Protein AF-A0A495V0F2-F1 (afdb_monomer)

Structure (mmCIF, N/CA/C/O backbone):
data_AF-A0A495V0F2-F1
#
_entry.id   AF-A0A495V0F2-F1
#
loop_
_atom_site.group_PDB
_atom_site.id
_atom_site.type_symbol
_atom_site.label_atom_id
_atom_site.label_alt_id
_atom_site.label_comp_id
_atom_site.label_asym_id
_atom_site.label_entity_id
_atom_site.label_seq_id
_atom_site.pdbx_PDB_ins_code
_atom_site.Cartn_x
_atom_site.Cartn_y
_atom_site.Cartn_z
_atom_site.occupancy
_atom_site.B_iso_or_equiv
_atom_site.auth_seq_id
_atom_site.auth_comp_id
_atom_site.auth_asym_id
_atom_site.auth_atom_id
_atom_site.pdbx_PDB_model_num
ATOM 1 N N . MET A 1 1 ? -0.572 -3.042 7.208 1.00 77.75 1 MET A N 1
ATOM 2 C CA . MET A 1 1 ? -0.393 -2.558 8.599 1.00 77.75 1 MET A CA 1
AT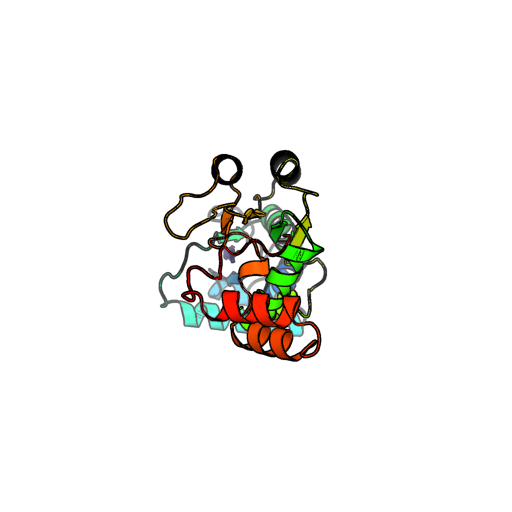OM 3 C C . MET A 1 1 ? -1.248 -3.436 9.491 1.00 77.75 1 MET A C 1
ATOM 5 O O . MET A 1 1 ? -2.196 -4.011 8.969 1.00 77.75 1 MET A O 1
ATOM 9 N N . ARG A 1 2 ? -0.916 -3.579 10.775 1.00 84.69 2 ARG A N 1
ATOM 10 C CA . ARG A 1 2 ? -1.730 -4.354 11.717 1.00 84.69 2 ARG A CA 1
ATOM 11 C C . ARG A 1 2 ? -2.353 -3.428 12.751 1.00 84.69 2 ARG A C 1
ATOM 13 O O . ARG A 1 2 ? -1.641 -2.597 13.302 1.00 84.69 2 ARG A O 1
ATOM 20 N N . PHE A 1 3 ? -3.641 -3.579 13.017 1.00 86.38 3 PHE A N 1
ATOM 21 C CA . PHE A 1 3 ? -4.338 -2.902 14.106 1.00 86.38 3 PHE A CA 1
ATOM 22 C C . PHE A 1 3 ? -4.593 -3.918 15.211 1.00 86.38 3 PHE A C 1
ATOM 24 O O . PHE A 1 3 ? -5.238 -4.934 14.969 1.00 86.38 3 PHE A O 1
ATOM 31 N N . ALA A 1 4 ? -4.046 -3.677 16.393 1.00 87.50 4 ALA A N 1
ATOM 32 C CA . ALA A 1 4 ? -4.267 -4.523 17.552 1.00 87.50 4 ALA A CA 1
ATOM 33 C C . ALA A 1 4 ? -5.292 -3.835 18.457 1.00 87.50 4 ALA A C 1
ATOM 35 O O . ALA A 1 4 ? -5.089 -2.704 18.893 1.00 87.50 4 ALA A O 1
ATOM 36 N N . ILE A 1 5 ? -6.434 -4.490 18.639 1.00 85.12 5 ILE A N 1
ATOM 37 C CA . ILE A 1 5 ? -7.511 -4.036 19.510 1.00 85.12 5 ILE A CA 1
ATOM 38 C C . ILE A 1 5 ? -7.313 -4.761 20.838 1.00 85.12 5 ILE A C 1
ATOM 40 O O . ILE A 1 5 ? -7.368 -5.994 20.893 1.00 85.12 5 ILE A O 1
ATOM 44 N N . GLU A 1 6 ? -7.035 -3.991 21.882 1.00 84.50 6 GLU A N 1
ATOM 45 C CA . GLU A 1 6 ? -6.666 -4.499 23.204 1.00 84.50 6 GLU A CA 1
ATOM 46 C C . GLU A 1 6 ? -7.248 -3.621 24.312 1.00 84.50 6 GLU A C 1
ATOM 48 O O . GLU A 1 6 ? -7.687 -2.485 24.085 1.00 84.50 6 GLU A O 1
ATOM 53 N N . ARG A 1 7 ? -7.275 -4.167 25.525 1.00 81.62 7 ARG A N 1
ATOM 54 C CA . ARG A 1 7 ? -7.758 -3.457 26.698 1.00 81.62 7 ARG A CA 1
ATOM 55 C C . ARG A 1 7 ? -6.748 -2.356 27.032 1.00 81.62 7 ARG A C 1
ATOM 57 O O . ARG A 1 7 ? -5.546 -2.619 27.036 1.00 81.62 7 ARG A O 1
ATOM 64 N N . PRO A 1 8 ? -7.198 -1.139 27.369 1.00 75.12 8 PRO A N 1
ATOM 65 C CA . PRO A 1 8 ? -6.283 -0.124 27.857 1.00 75.12 8 PRO A CA 1
ATOM 66 C C . PRO A 1 8 ? -5.591 -0.595 29.146 1.00 75.12 8 PRO A C 1
ATOM 68 O O . PRO A 1 8 ? -6.196 -1.237 30.007 1.00 75.12 8 PRO A O 1
ATOM 71 N N . LEU A 1 9 ? -4.301 -0.274 29.265 1.00 66.69 9 LEU A N 1
ATOM 72 C CA . LEU A 1 9 ? -3.454 -0.683 30.393 1.00 66.69 9 LEU A CA 1
ATOM 73 C C . LEU A 1 9 ? -3.811 0.033 31.708 1.00 66.69 9 LEU A C 1
ATOM 75 O O . LEU A 1 9 ? -3.386 -0.400 32.777 1.00 66.69 9 LEU A O 1
ATOM 79 N N . GLU A 1 10 ? -4.573 1.126 31.642 1.00 72.44 10 GLU A N 1
ATOM 80 C CA . GLU A 1 10 ? -4.993 1.907 32.806 1.00 72.44 10 GLU A CA 1
ATOM 81 C C . GLU A 1 10 ? -6.322 1.375 33.368 1.00 72.44 10 GLU A C 1
ATOM 83 O O . GLU A 1 10 ? -7.335 1.335 32.668 1.00 72.44 10 GLU A O 1
ATOM 88 N N . GLU A 1 11 ? -6.335 0.984 34.648 1.00 58.44 11 GLU A N 1
ATOM 89 C CA . GLU A 1 11 ? -7.471 0.295 35.291 1.00 58.44 11 GLU A CA 1
ATOM 90 C C . GLU A 1 11 ? -8.792 1.092 35.282 1.00 58.44 11 GLU A C 1
ATOM 92 O O . GLU A 1 11 ? -9.859 0.478 35.289 1.00 58.44 11 GLU A O 1
ATOM 97 N N . ASP A 1 12 ? -8.731 2.424 35.190 1.00 62.38 12 ASP A N 1
ATOM 98 C CA . ASP A 1 12 ? -9.894 3.327 35.242 1.00 62.38 12 ASP A CA 1
ATOM 99 C C . ASP A 1 12 ? -10.463 3.709 33.861 1.00 62.38 12 ASP A C 1
ATOM 101 O O . ASP A 1 12 ? -11.348 4.565 33.757 1.00 62.38 12 ASP A O 1
ATOM 105 N N . THR A 1 13 ? -9.979 3.095 32.780 1.00 71.94 13 THR A N 1
ATOM 106 C CA . THR A 1 13 ? -10.446 3.398 31.420 1.00 71.94 13 THR A CA 1
ATOM 107 C C . THR A 1 13 ? -11.412 2.340 30.897 1.00 71.94 13 THR A C 1
ATOM 109 O O . THR A 1 13 ? -11.183 1.134 30.999 1.00 71.94 13 THR A O 1
ATOM 112 N N . VAL A 1 14 ? -12.532 2.803 30.329 1.00 78.50 14 VAL A N 1
ATOM 113 C CA . VAL A 1 14 ? -13.502 1.926 29.664 1.00 78.50 14 VAL A CA 1
ATOM 114 C C . VAL A 1 14 ? -12.811 1.292 28.452 1.00 78.50 14 VAL A C 1
ATOM 116 O O . VAL A 1 14 ? -12.269 2.030 27.627 1.00 78.50 14 VAL A O 1
ATOM 119 N N . PRO A 1 15 ? -12.817 -0.047 28.316 1.00 83.12 15 PRO A N 1
ATOM 120 C CA . PRO A 1 15 ? -12.256 -0.699 27.140 1.00 83.12 15 PRO A CA 1
ATOM 121 C C . PRO A 1 15 ? -12.909 -0.193 25.853 1.00 83.12 15 PRO A C 1
ATOM 123 O O . PRO A 1 15 ? -14.117 0.029 25.828 1.00 83.12 15 PRO A O 1
ATOM 126 N N . VAL A 1 16 ? -12.147 -0.069 24.763 1.00 85.12 16 VAL A N 1
ATOM 127 C CA . VAL A 1 16 ? -12.663 0.468 23.488 1.00 85.12 16 VAL A CA 1
ATOM 128 C C . VAL A 1 16 ? -13.872 -0.303 22.938 1.00 85.12 16 VAL A C 1
ATOM 130 O O . VAL A 1 16 ? -14.746 0.285 22.312 1.00 85.12 16 VAL A O 1
ATOM 133 N N . TRP A 1 17 ? -13.971 -1.604 23.219 1.00 84.12 17 TRP A N 1
ATOM 134 C CA . TRP A 1 17 ? -15.111 -2.459 22.855 1.00 84.12 17 TRP A CA 1
ATOM 135 C C . TRP A 1 17 ? -16.327 -2.338 23.790 1.00 84.12 17 TRP A C 1
ATOM 137 O O . TRP A 1 17 ? -17.344 -2.984 23.561 1.00 84.12 17 TRP A O 1
ATOM 147 N N . ASN A 1 18 ? -16.239 -1.512 24.831 1.00 86.00 18 ASN A N 1
ATOM 148 C CA . ASN A 1 18 ? -17.357 -1.089 25.680 1.00 86.00 18 ASN A CA 1
ATOM 149 C C . ASN A 1 18 ? -17.622 0.424 25.553 1.00 86.00 18 ASN A C 1
ATOM 151 O O . ASN A 1 18 ? -18.439 0.983 26.279 1.00 86.00 18 ASN A O 1
ATOM 155 N N . ASP A 1 19 ? -16.922 1.114 24.649 1.00 86.69 19 ASP A N 1
ATOM 156 C CA . ASP A 1 19 ? -17.182 2.515 24.341 1.00 86.69 19 ASP A CA 1
ATOM 157 C C . ASP A 1 19 ? -18.157 2.603 23.164 1.00 86.69 19 ASP A C 1
ATOM 159 O O . ASP A 1 19 ? -17.778 2.446 22.000 1.00 86.69 19 ASP A O 1
ATOM 163 N N . THR A 1 20 ? -19.420 2.910 23.466 1.00 84.75 20 THR A N 1
ATOM 164 C CA . THR A 1 20 ? -20.495 3.082 22.470 1.00 84.75 20 THR A CA 1
ATOM 165 C C . THR A 1 20 ? -20.142 4.031 21.316 1.00 84.75 20 THR A C 1
ATOM 167 O O . THR A 1 20 ? -20.642 3.849 20.202 1.00 84.75 20 THR A O 1
ATOM 170 N N . THR A 1 21 ? -19.266 5.019 21.533 1.00 86.19 21 THR A N 1
ATOM 171 C CA . THR A 1 21 ? -18.813 5.945 20.482 1.00 86.19 21 THR A CA 1
ATOM 172 C C . THR A 1 21 ? -17.797 5.306 19.534 1.00 86.19 21 THR A C 1
ATOM 174 O O . THR A 1 21 ? -17.736 5.663 18.354 1.00 86.19 21 THR A O 1
ATOM 177 N N . ALA A 1 22 ? -17.024 4.335 20.024 1.00 88.06 22 ALA A N 1
ATOM 178 C CA . ALA A 1 22 ? -15.995 3.638 19.267 1.00 88.06 22 ALA A CA 1
ATOM 179 C C . ALA A 1 22 ? -16.558 2.478 18.434 1.00 88.06 22 ALA A C 1
ATOM 181 O O . ALA A 1 22 ? -16.026 2.213 17.357 1.00 88.06 22 ALA A O 1
ATOM 182 N N . LEU A 1 23 ? -17.644 1.827 18.871 1.00 88.81 23 LEU A N 1
ATOM 183 C CA . LEU A 1 23 ? -18.156 0.584 18.262 1.00 88.81 23 LEU A CA 1
ATOM 184 C C . LEU A 1 23 ? -18.367 0.686 16.744 1.00 88.81 23 LEU A C 1
ATOM 186 O O . LEU A 1 23 ? -17.874 -0.140 15.981 1.00 88.81 23 LEU A O 1
ATOM 190 N N . GLN A 1 24 ? -19.020 1.758 16.281 1.00 88.19 24 GLN A N 1
ATOM 191 C CA . GLN A 1 24 ? -19.244 1.977 14.845 1.00 88.19 24 GLN A CA 1
ATOM 192 C C . GLN A 1 24 ? -17.934 2.159 14.066 1.00 88.19 24 GLN A C 1
ATOM 194 O O . GLN A 1 24 ? -17.846 1.829 12.883 1.00 88.19 24 GLN A O 1
ATOM 199 N N . THR A 1 25 ? -16.915 2.722 14.711 1.00 91.00 25 THR A N 1
ATOM 200 C CA . THR A 1 25 ? -15.591 2.921 14.119 1.00 91.00 25 THR A CA 1
ATOM 201 C C . THR A 1 25 ? -14.827 1.603 14.048 1.00 91.00 25 THR A C 1
ATOM 203 O O . THR A 1 25 ? -14.193 1.337 13.027 1.00 91.00 25 THR A O 1
ATOM 206 N N . LEU A 1 26 ? -14.933 0.762 15.080 1.00 89.62 26 LEU A N 1
ATOM 207 C CA . LEU A 1 26 ? -14.330 -0.569 15.114 1.00 89.62 26 LEU A CA 1
ATOM 208 C C . LEU A 1 26 ? -14.934 -1.496 14.048 1.00 89.62 26 LEU A C 1
ATOM 210 O O . LEU A 1 26 ? -14.183 -2.124 13.305 1.00 89.62 26 LEU A O 1
ATOM 214 N N . ASP A 1 27 ? -16.261 -1.499 13.879 1.00 88.81 27 ASP A N 1
ATOM 215 C CA . ASP A 1 27 ? -16.929 -2.252 12.804 1.00 88.81 27 ASP A CA 1
ATOM 216 C C . ASP A 1 27 ? -16.392 -1.854 11.423 1.00 88.81 27 ASP A C 1
ATOM 218 O O . ASP A 1 27 ? -16.044 -2.696 10.594 1.00 88.81 27 ASP A O 1
ATOM 222 N N . ARG A 1 28 ? -16.272 -0.544 11.174 1.00 89.00 28 ARG A N 1
ATOM 223 C CA . ARG A 1 28 ? -15.730 -0.024 9.910 1.00 89.00 28 ARG A CA 1
ATOM 224 C C . ARG A 1 28 ? -14.258 -0.380 9.722 1.00 89.00 28 ARG A C 1
ATOM 226 O O . ARG A 1 28 ? -13.834 -0.572 8.584 1.00 89.00 28 ARG A O 1
ATOM 233 N N . LEU A 1 29 ? -13.487 -0.451 10.805 1.00 88.81 29 LEU A N 1
ATOM 234 C CA . LEU A 1 29 ? -12.085 -0.854 10.770 1.00 88.81 29 LEU A CA 1
ATOM 235 C C . LEU A 1 29 ? -11.939 -2.337 10.401 1.00 88.81 29 LEU A C 1
ATOM 237 O O . LEU A 1 29 ? -11.111 -2.644 9.546 1.00 88.81 29 LEU A O 1
ATOM 241 N N . ILE A 1 30 ? -12.764 -3.227 10.969 1.00 86.69 30 ILE A N 1
ATOM 242 C CA . ILE A 1 30 ? -12.793 -4.656 10.601 1.00 86.69 30 ILE A CA 1
ATOM 243 C C . ILE A 1 30 ? -13.157 -4.819 9.129 1.00 86.69 30 ILE A C 1
ATOM 245 O O . ILE A 1 30 ? -12.412 -5.453 8.387 1.00 86.69 30 ILE A O 1
ATOM 249 N N . VAL A 1 31 ? -14.249 -4.192 8.681 1.00 85.62 31 VAL A N 1
ATOM 250 C CA . VAL A 1 31 ? -14.670 -4.259 7.270 1.00 85.62 31 VAL A CA 1
ATOM 251 C C . VAL A 1 31 ? -13.537 -3.804 6.351 1.00 85.62 31 VAL A C 1
ATOM 253 O O . VAL A 1 31 ? -13.258 -4.432 5.333 1.00 85.62 31 VAL A O 1
ATOM 256 N N . ARG A 1 32 ? -12.832 -2.734 6.731 1.00 85.00 32 ARG A N 1
ATOM 257 C CA . ARG A 1 32 ? -11.705 -2.225 5.952 1.00 85.00 32 ARG A CA 1
ATOM 258 C C . ARG A 1 32 ? -10.494 -3.165 5.949 1.00 85.00 32 ARG A C 1
ATOM 260 O O . ARG A 1 32 ? -9.755 -3.200 4.965 1.00 85.00 32 ARG A O 1
ATOM 267 N N . ALA A 1 33 ? -10.257 -3.897 7.032 1.00 78.00 33 ALA A N 1
ATOM 268 C CA . ALA A 1 33 ? -9.218 -4.921 7.089 1.00 78.00 33 ALA A CA 1
ATOM 269 C C . ALA A 1 33 ? -9.569 -6.131 6.206 1.00 78.00 33 ALA A C 1
ATOM 271 O O . ALA A 1 33 ? -8.705 -6.627 5.485 1.00 78.00 33 ALA A O 1
ATOM 272 N N . ASP A 1 34 ? -10.844 -6.525 6.164 1.00 72.44 34 ASP A N 1
ATOM 273 C CA . ASP A 1 34 ? -11.344 -7.638 5.341 1.00 72.44 34 ASP A CA 1
ATOM 274 C C . ASP A 1 34 ? -11.223 -7.384 3.835 1.00 72.44 34 ASP A C 1
ATOM 276 O O . ASP A 1 34 ? -11.010 -8.313 3.054 1.00 72.44 34 ASP A O 1
ATOM 280 N N . GLU A 1 35 ? -11.244 -6.117 3.417 1.00 73.44 35 GLU A N 1
ATOM 281 C CA . GLU A 1 35 ? -10.883 -5.710 2.053 1.00 73.44 35 GLU A CA 1
ATOM 282 C C . GLU A 1 35 ? -9.390 -5.944 1.721 1.00 73.44 35 GLU A C 1
ATOM 284 O O . GLU A 1 35 ? -8.945 -5.610 0.626 1.00 73.44 35 GLU A O 1
ATOM 289 N N . ALA A 1 3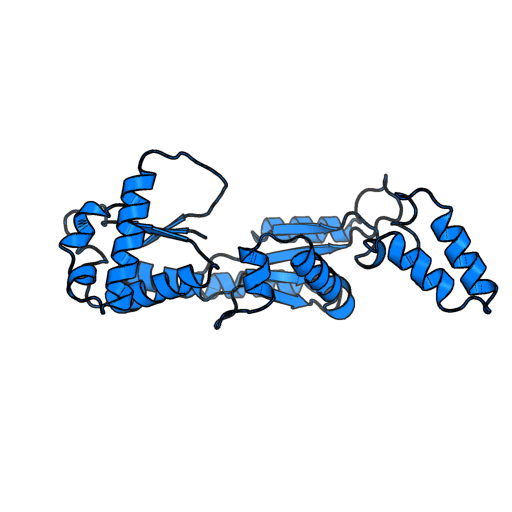6 ? -8.630 -6.571 2.630 1.00 60.72 36 ALA A N 1
ATOM 290 C CA . ALA A 1 36 ? -7.274 -7.108 2.495 1.00 60.72 36 ALA A CA 1
ATOM 291 C C . ALA A 1 36 ? -6.126 -6.085 2.492 1.00 60.72 36 ALA A C 1
ATOM 293 O O . ALA A 1 36 ? -4.982 -6.434 2.192 1.00 60.72 36 ALA A O 1
ATOM 294 N N . ALA A 1 37 ? -6.390 -4.828 2.855 1.00 65.31 37 ALA A N 1
ATOM 295 C CA . ALA A 1 37 ? -5.351 -3.800 2.961 1.00 65.31 37 ALA A CA 1
ATOM 296 C C . ALA A 1 37 ? -4.574 -3.850 4.294 1.00 65.31 37 ALA A C 1
ATOM 298 O O . ALA A 1 37 ? -3.450 -3.337 4.376 1.00 65.31 37 ALA A O 1
ATOM 299 N N . HIS A 1 38 ? -5.164 -4.448 5.336 1.00 78.44 38 HIS A N 1
ATOM 300 C CA . HIS A 1 38 ? -4.663 -4.422 6.712 1.00 78.44 38 HIS A CA 1
ATOM 301 C C . HIS A 1 38 ? -5.054 -5.684 7.474 1.00 78.44 38 HIS A C 1
ATOM 303 O O . HIS A 1 38 ? -6.017 -6.346 7.111 1.00 78.44 38 HIS A O 1
ATOM 309 N N . ASP A 1 39 ? -4.341 -5.955 8.562 1.00 79.75 39 ASP A N 1
ATOM 310 C CA . ASP A 1 39 ? -4.689 -7.012 9.509 1.00 79.75 39 ASP A CA 1
ATOM 311 C C . ASP A 1 39 ? -5.337 -6.391 10.750 1.00 79.75 39 ASP A C 1
ATOM 313 O O . ASP A 1 39 ? -4.899 -5.331 11.209 1.00 79.75 39 ASP A O 1
ATOM 317 N N . VAL A 1 40 ? -6.317 -7.075 11.338 1.00 82.12 40 VAL A N 1
ATOM 318 C CA . VAL A 1 40 ? -6.840 -6.767 12.676 1.00 82.12 40 VAL A CA 1
ATOM 319 C C . VAL A 1 40 ? -6.551 -7.948 13.591 1.00 82.12 40 VAL A C 1
ATOM 321 O O . VAL A 1 40 ? -6.763 -9.097 13.213 1.00 82.12 40 VAL A O 1
ATOM 324 N N . LEU A 1 41 ? -6.042 -7.654 14.784 1.00 82.94 41 LEU A N 1
ATOM 325 C CA . LEU A 1 41 ? -5.764 -8.625 15.833 1.00 82.94 41 LEU A CA 1
ATOM 326 C C . LEU A 1 41 ? -6.563 -8.254 17.082 1.00 82.94 41 LEU A C 1
ATOM 328 O O . LEU A 1 41 ? -6.525 -7.103 17.510 1.00 82.94 41 LEU A O 1
ATOM 332 N N . LEU A 1 42 ? -7.258 -9.230 17.661 1.00 82.00 42 LEU A N 1
ATOM 333 C CA . LEU A 1 42 ? -7.974 -9.090 18.927 1.00 82.00 42 LEU A CA 1
ATOM 334 C C . LEU A 1 42 ? -7.117 -9.740 20.019 1.00 82.00 42 LEU A C 1
ATOM 336 O O . LEU A 1 42 ? -7.029 -10.965 20.071 1.00 82.00 42 LEU A O 1
ATOM 340 N N . LEU A 1 43 ? -6.419 -8.937 20.827 1.00 77.44 43 LEU A N 1
ATOM 341 C CA . LEU A 1 43 ? -5.445 -9.463 21.798 1.00 77.44 43 LEU A CA 1
ATOM 342 C C . LEU A 1 43 ? -6.108 -10.021 23.064 1.00 77.44 43 LEU A C 1
ATOM 344 O O . LEU A 1 43 ? -5.649 -11.032 23.585 1.00 77.44 43 LEU A O 1
ATOM 348 N N . ASP A 1 44 ? -7.229 -9.440 23.491 1.00 76.00 44 ASP A N 1
ATOM 349 C CA . ASP A 1 44 ? -8.024 -9.923 24.627 1.00 76.00 44 ASP A CA 1
ATOM 350 C C . ASP A 1 44 ? -9.331 -10.585 24.154 1.00 76.00 44 ASP A C 1
ATOM 352 O O . ASP A 1 44 ? -10.422 -10.276 24.636 1.00 76.00 44 ASP A O 1
ATOM 356 N N . ALA A 1 45 ? -9.228 -11.492 23.175 1.00 76.69 45 ALA A N 1
ATOM 357 C CA . ALA A 1 45 ? -10.369 -12.196 22.574 1.00 76.69 45 ALA A CA 1
ATOM 358 C C . ALA A 1 45 ? -11.284 -12.889 23.600 1.00 76.69 45 ALA A C 1
ATOM 360 O O . ALA A 1 45 ? -12.492 -12.964 23.403 1.00 76.69 45 ALA A O 1
ATOM 361 N N . ASP A 1 46 ? -10.736 -13.349 24.724 1.00 77.06 46 ASP A N 1
ATOM 362 C CA . ASP A 1 46 ? -11.513 -14.004 25.781 1.00 77.06 46 ASP A CA 1
ATOM 363 C C . ASP A 1 46 ? -12.398 -13.035 26.579 1.00 77.06 46 ASP A C 1
ATOM 365 O O . ASP A 1 46 ? -13.352 -13.464 27.219 1.00 77.06 46 ASP A O 1
ATOM 369 N N . LEU A 1 47 ? -12.110 -11.731 26.529 1.00 78.31 47 LEU A N 1
ATOM 370 C CA . LEU A 1 47 ? -12.916 -10.688 27.173 1.00 78.31 47 LEU A CA 1
ATOM 371 C C . LEU A 1 47 ? -13.967 -10.089 26.229 1.00 78.31 47 LEU A C 1
ATOM 373 O O . LEU A 1 47 ? -14.818 -9.315 26.668 1.00 78.31 47 LEU A O 1
ATOM 377 N N . LEU A 1 48 ? -13.897 -10.411 24.934 1.00 78.44 48 LEU A N 1
ATOM 378 C CA . LEU A 1 48 ? -14.783 -9.852 23.916 1.00 78.44 48 LEU A CA 1
ATOM 379 C C . LEU A 1 48 ? -16.180 -10.473 23.941 1.00 78.44 48 LEU A C 1
ATOM 381 O O . LEU A 1 48 ? -17.131 -9.753 23.650 1.00 78.44 48 LEU A O 1
ATOM 385 N N . ASP A 1 49 ? -16.327 -11.737 24.344 1.00 79.31 49 ASP A N 1
ATOM 386 C CA . ASP A 1 49 ? -17.628 -12.429 24.390 1.00 79.31 49 ASP A CA 1
ATOM 387 C C . ASP A 1 49 ? -18.641 -11.708 25.313 1.00 79.31 49 ASP A C 1
ATOM 389 O O . ASP A 1 49 ? -19.841 -11.668 25.031 1.00 79.31 49 ASP A O 1
ATOM 393 N N . ASP A 1 50 ? -18.145 -11.061 26.373 1.00 81.44 50 ASP A N 1
ATOM 394 C CA . ASP A 1 50 ? -18.936 -10.287 27.340 1.00 81.44 50 ASP A CA 1
ATOM 395 C C . ASP A 1 50 ? -18.986 -8.774 27.031 1.00 81.44 50 ASP A C 1
ATOM 397 O O . ASP A 1 50 ? -19.541 -7.996 27.811 1.00 81.44 50 ASP A O 1
ATOM 401 N N . SER A 1 51 ? -18.402 -8.327 25.914 1.00 83.69 51 SER A N 1
ATOM 402 C CA . SER A 1 51 ? -18.328 -6.903 25.556 1.00 83.69 51 SER A CA 1
ATOM 403 C C . SER A 1 51 ? -19.628 -6.349 24.964 1.00 83.69 51 SER A C 1
ATOM 405 O O . SER A 1 51 ? -20.390 -7.060 24.300 1.00 83.69 51 SER A O 1
ATOM 407 N N . GLU A 1 52 ? -19.850 -5.038 25.120 1.00 84.94 52 GLU A N 1
ATOM 408 C CA . GLU A 1 52 ? -20.966 -4.348 24.455 1.00 84.94 52 GLU A CA 1
ATOM 409 C C . GLU A 1 52 ? -20.858 -4.440 22.928 1.00 84.94 52 GLU A C 1
ATOM 411 O O . GLU A 1 52 ? -21.876 -4.544 22.240 1.00 84.94 52 GLU A O 1
ATOM 416 N N . TRP A 1 53 ? -19.632 -4.438 22.393 1.00 86.00 53 TRP A N 1
ATOM 417 C CA . TRP A 1 53 ? -19.383 -4.592 20.963 1.00 86.00 53 TRP A CA 1
ATOM 418 C C . TRP A 1 53 ? -19.931 -5.912 20.430 1.00 86.00 53 TRP A C 1
ATOM 420 O O . TRP A 1 53 ? -20.662 -5.917 19.441 1.00 86.00 53 TRP A O 1
ATOM 430 N N . PHE A 1 54 ? -19.615 -7.017 21.105 1.00 84.88 54 PHE A N 1
ATOM 431 C CA . PHE A 1 54 ? -20.017 -8.351 20.679 1.00 84.88 54 PHE A CA 1
ATOM 432 C C . PHE A 1 54 ? -21.523 -8.571 20.855 1.00 84.88 54 PHE A C 1
ATOM 434 O O . PHE A 1 54 ? -22.198 -8.996 19.918 1.00 84.88 54 PHE A O 1
ATOM 441 N N . GLN A 1 55 ? -22.085 -8.192 22.008 1.00 84.94 55 GLN A N 1
ATOM 442 C CA . GLN A 1 55 ? -23.521 -8.353 22.277 1.00 84.94 55 GLN A CA 1
ATOM 443 C C . GLN A 1 55 ? -24.406 -7.442 21.411 1.00 84.94 55 GLN A C 1
ATOM 445 O O . GLN A 1 55 ? -25.535 -7.806 21.076 1.00 84.94 55 GLN A O 1
ATOM 450 N N . GLY A 1 56 ? -23.909 -6.255 21.053 1.00 81.94 56 GLY A N 1
ATOM 451 C CA . GLY A 1 56 ? -24.612 -5.278 20.222 1.00 81.94 56 GLY A CA 1
ATOM 452 C C . GLY A 1 56 ? -24.399 -5.447 18.713 1.00 81.94 56 GLY A C 1
ATOM 453 O O . GLY A 1 56 ? -25.051 -4.747 17.929 1.00 81.94 56 GLY A O 1
ATOM 454 N N . ALA A 1 57 ? -23.503 -6.342 18.285 1.00 82.88 57 ALA A N 1
ATOM 455 C CA . ALA A 1 57 ? -23.160 -6.525 16.880 1.00 82.88 57 ALA A CA 1
ATOM 456 C C . ALA A 1 57 ? -24.332 -7.095 16.064 1.00 82.88 57 ALA A C 1
ATOM 458 O O . ALA A 1 57 ? -25.082 -7.974 16.487 1.00 82.88 57 ALA A O 1
ATOM 459 N N . ARG A 1 58 ? -24.468 -6.631 14.815 1.00 82.62 58 ARG A N 1
ATOM 460 C CA . ARG A 1 58 ? -25.355 -7.281 13.833 1.00 82.62 58 ARG A CA 1
ATOM 461 C C . ARG A 1 58 ? -24.799 -8.658 13.477 1.00 82.62 58 ARG A C 1
ATOM 463 O O . ARG A 1 58 ? -23.585 -8.817 13.449 1.00 82.62 58 ARG A O 1
ATOM 470 N N . GLN A 1 59 ? -25.663 -9.595 13.074 1.00 81.50 59 GLN A N 1
ATOM 471 C CA . GLN A 1 59 ? -25.278 -10.987 12.789 1.00 81.50 59 GLN A CA 1
ATOM 472 C C . GLN A 1 59 ? -24.005 -11.126 11.934 1.00 81.50 59 GLN A C 1
ATOM 474 O O . GLN A 1 59 ? -23.106 -11.866 12.296 1.00 81.50 59 GLN A O 1
ATOM 479 N N . THR A 1 60 ? -23.878 -10.361 10.845 1.00 78.00 60 THR A N 1
ATOM 480 C CA . THR A 1 60 ? -22.698 -10.427 9.965 1.00 78.00 60 THR A CA 1
ATOM 481 C C . THR A 1 60 ? -21.403 -9.962 10.635 1.00 78.00 60 THR A C 1
ATOM 483 O O . THR A 1 60 ? -20.344 -10.513 10.360 1.00 78.00 60 THR A O 1
ATOM 486 N N . ALA A 1 61 ? -21.472 -8.939 11.492 1.00 79.19 61 ALA A N 1
ATOM 487 C CA . ALA A 1 61 ? -20.322 -8.460 12.257 1.00 79.19 61 ALA A CA 1
ATOM 488 C C . ALA A 1 61 ? -20.004 -9.421 13.412 1.00 79.19 61 ALA A C 1
ATOM 490 O O . ALA A 1 61 ? -18.842 -9.715 13.660 1.00 79.19 61 ALA A O 1
ATOM 491 N N . HIS A 1 62 ? -21.035 -9.973 14.052 1.00 83.81 62 HIS A N 1
ATOM 492 C CA . HIS A 1 62 ? -20.913 -10.971 15.108 1.00 83.81 62 HIS A CA 1
ATOM 493 C C . HIS A 1 62 ? -20.219 -12.251 14.615 1.00 83.81 62 HIS A C 1
ATOM 495 O O . HIS A 1 62 ? -19.254 -12.702 15.226 1.00 83.81 62 HIS A O 1
ATOM 501 N N . ASP A 1 63 ? -20.650 -12.809 13.479 1.00 84.75 63 ASP A N 1
ATOM 502 C CA . ASP A 1 63 ? -20.019 -13.990 12.872 1.00 84.75 63 ASP A CA 1
ATOM 503 C C . ASP A 1 63 ? -18.534 -13.733 12.554 1.00 84.75 63 ASP A C 1
ATOM 505 O O . ASP A 1 63 ? -17.689 -14.612 12.732 1.00 84.75 63 ASP A O 1
ATOM 509 N N . ARG A 1 64 ? -18.199 -12.505 12.137 1.00 82.06 64 ARG A N 1
ATOM 510 C CA . ARG A 1 64 ? -16.816 -12.105 11.862 1.00 82.06 64 ARG A CA 1
ATOM 511 C C . ARG A 1 64 ? -15.988 -11.942 13.134 1.00 82.06 64 ARG A C 1
ATOM 513 O O . ARG A 1 64 ? -14.841 -12.380 13.164 1.00 82.06 64 ARG A O 1
ATOM 520 N N . LEU A 1 65 ? -16.552 -11.337 14.177 1.00 84.19 65 LEU A N 1
ATOM 521 C CA . LEU A 1 65 ? -15.908 -11.234 15.486 1.00 84.19 65 LEU A CA 1
ATOM 522 C C . LEU A 1 65 ? -15.612 -12.623 16.055 1.00 84.19 65 LEU A C 1
ATOM 524 O O . LEU A 1 65 ? -14.501 -12.848 16.519 1.00 84.19 65 LEU A O 1
ATOM 528 N N . LEU A 1 66 ? -16.548 -13.570 15.928 1.00 85.94 66 LEU A N 1
ATOM 529 C CA . LEU A 1 66 ? -16.326 -14.970 16.295 1.00 85.94 66 LEU A CA 1
ATOM 530 C C . LEU A 1 66 ? -15.138 -15.577 15.544 1.00 85.94 66 LEU A C 1
ATOM 532 O O . LEU A 1 66 ? -14.262 -16.165 16.169 1.00 85.94 66 LEU A O 1
ATOM 536 N N . GLU A 1 67 ? -15.070 -15.412 14.222 1.00 83.62 67 GLU A N 1
ATOM 537 C CA . GLU A 1 67 ? -13.941 -15.915 13.431 1.00 83.62 67 GLU A CA 1
ATOM 538 C C . GLU A 1 67 ? -12.606 -15.306 13.888 1.00 83.62 67 GLU A C 1
ATOM 540 O O . GLU A 1 67 ? -11.620 -16.026 14.044 1.00 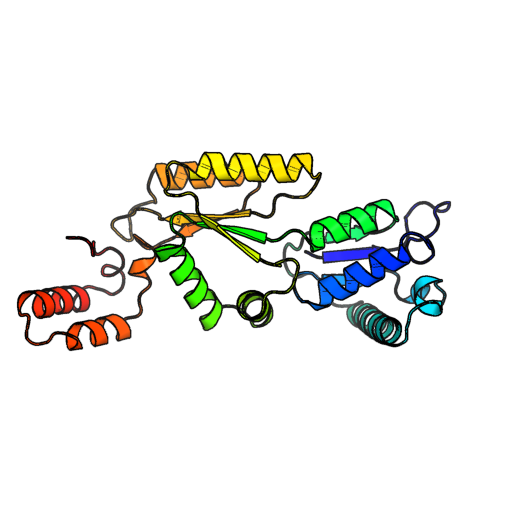83.62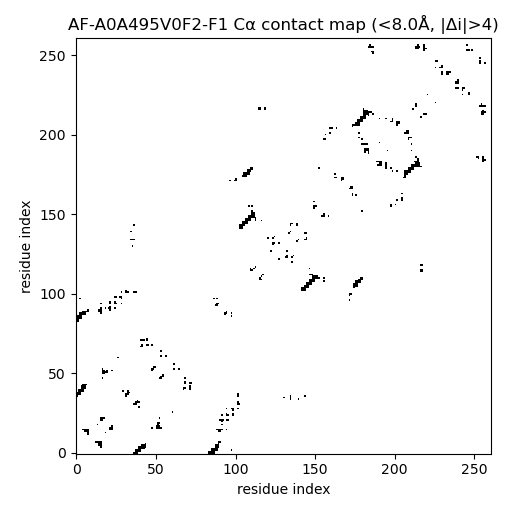 67 GLU A O 1
ATOM 545 N N . LEU A 1 68 ? -12.569 -13.995 14.144 1.00 80.88 68 LEU A N 1
ATOM 546 C CA . LEU A 1 68 ? -11.376 -13.307 14.640 1.00 80.88 68 LEU A CA 1
ATOM 547 C C . LEU A 1 68 ? -10.981 -13.771 16.048 1.00 80.88 68 LEU A C 1
ATOM 549 O O . LEU A 1 68 ? -9.790 -13.947 16.301 1.00 80.88 68 LEU A O 1
ATOM 553 N N . CYS A 1 69 ? -11.945 -14.005 16.943 1.00 81.25 69 CYS A N 1
ATOM 554 C CA . CYS A 1 69 ? -11.695 -14.561 18.273 1.00 81.25 69 CYS A CA 1
ATOM 555 C C . CYS A 1 69 ? -11.129 -15.983 18.185 1.00 81.25 69 CYS A C 1
ATOM 557 O O . CYS A 1 69 ? -10.134 -16.286 18.841 1.00 81.25 69 CYS A O 1
ATOM 559 N N . GLU A 1 70 ? -11.697 -16.843 17.339 1.00 81.56 70 GLU A N 1
ATOM 560 C CA . GLU A 1 70 ? -11.191 -18.203 17.127 1.00 81.56 70 GLU A CA 1
ATOM 561 C C . GLU A 1 70 ? -9.786 -18.199 16.514 1.00 81.56 70 GLU A C 1
ATOM 563 O O . GLU A 1 70 ? -8.914 -18.947 16.957 1.00 81.56 70 GLU A O 1
ATOM 568 N N . LEU A 1 71 ? -9.521 -17.311 15.549 1.00 75.62 71 LEU A N 1
ATOM 569 C CA . LEU A 1 71 ? -8.179 -17.109 15.002 1.00 75.62 71 LEU A CA 1
ATOM 570 C C . LEU A 1 71 ? -7.204 -16.623 16.076 1.00 75.62 71 LEU A C 1
ATOM 572 O O . LEU A 1 71 ? -6.102 -17.159 16.163 1.00 75.62 71 LEU A O 1
ATOM 576 N N . ALA A 1 72 ? -7.597 -15.659 16.911 1.00 73.19 72 ALA A N 1
ATOM 577 C CA . ALA A 1 72 ? -6.771 -15.155 18.004 1.00 73.19 72 ALA A CA 1
ATOM 578 C C . ALA A 1 72 ? -6.422 -16.275 18.998 1.00 73.19 72 ALA A C 1
ATOM 580 O O . ALA A 1 72 ? -5.240 -16.514 19.257 1.00 73.19 72 ALA A O 1
ATOM 581 N N . ARG A 1 73 ? -7.425 -17.038 19.452 1.00 73.50 73 ARG A N 1
ATOM 582 C CA . ARG A 1 73 ? -7.270 -18.192 20.356 1.00 73.50 73 ARG A CA 1
ATOM 583 C C . ARG A 1 73 ? -6.392 -19.290 19.753 1.00 73.50 73 ARG A C 1
ATOM 585 O O . ARG A 1 73 ? -5.511 -19.816 20.431 1.00 73.50 73 ARG A O 1
ATOM 592 N N . ALA A 1 74 ? -6.577 -19.609 18.471 1.00 67.12 74 ALA A N 1
ATOM 593 C CA . ALA A 1 74 ? -5.765 -20.598 17.760 1.00 67.12 74 ALA A CA 1
ATOM 594 C C . ALA A 1 74 ? -4.324 -20.115 17.509 1.00 67.12 74 ALA A C 1
ATOM 596 O O . ALA A 1 74 ? -3.391 -20.919 17.491 1.00 67.12 74 ALA A O 1
ATOM 597 N N . SER A 1 75 ? -4.132 -18.805 17.331 1.00 59.78 75 SER A N 1
ATOM 598 C CA . SER A 1 75 ? -2.837 -18.173 17.049 1.00 59.78 75 SER A CA 1
ATOM 599 C C . SER A 1 75 ? -1.969 -17.920 18.282 1.00 59.78 75 SER A C 1
ATOM 601 O O . SER A 1 75 ? -0.828 -17.488 18.123 1.00 59.78 75 SER A O 1
ATOM 603 N N . ALA A 1 76 ? -2.454 -18.244 19.489 1.00 49.09 76 ALA A N 1
ATOM 604 C CA . ALA A 1 76 ? -1.758 -18.032 20.762 1.00 49.09 76 ALA A CA 1
ATOM 605 C C . ALA A 1 76 ? -0.330 -18.622 20.818 1.00 49.09 76 ALA A C 1
ATOM 607 O O . ALA A 1 76 ? 0.432 -18.296 21.727 1.00 49.09 76 ALA A O 1
ATOM 608 N N . TRP A 1 77 ? 0.047 -19.476 19.857 1.00 37.66 77 TRP A N 1
ATOM 609 C CA . TRP A 1 77 ? 1.329 -20.176 19.794 1.00 37.66 77 TRP A CA 1
ATOM 610 C C . TRP A 1 77 ? 2.127 -20.018 18.493 1.00 37.66 77 TRP A C 1
ATOM 612 O O . TRP A 1 77 ? 3.097 -20.761 18.332 1.00 37.66 77 TRP A O 1
ATOM 622 N N . ASP A 1 78 ? 1.810 -19.071 17.596 1.00 39.41 78 ASP A N 1
ATOM 623 C CA . ASP A 1 78 ? 2.700 -18.821 16.451 1.00 39.41 78 ASP A CA 1
ATOM 624 C C . ASP A 1 78 ? 3.369 -17.449 16.448 1.00 39.41 78 ASP A C 1
ATOM 626 O O . ASP A 1 78 ? 2.796 -16.375 16.620 1.00 39.41 78 ASP A O 1
ATOM 630 N N . SER A 1 79 ? 4.672 -17.567 16.290 1.00 38.56 79 SER A N 1
ATOM 631 C CA . SER A 1 79 ? 5.703 -16.610 16.596 1.00 38.56 79 SER A CA 1
ATOM 632 C C . SER A 1 79 ? 6.061 -15.811 15.353 1.00 38.56 79 SER A C 1
ATOM 634 O O . SER A 1 79 ? 6.075 -16.322 14.237 1.00 38.56 79 SER A O 1
ATOM 636 N N . GLY A 1 80 ? 6.355 -14.533 15.594 1.00 46.81 80 GLY A N 1
ATOM 637 C CA . GLY A 1 80 ? 7.025 -13.576 14.720 1.00 46.81 80 GLY A CA 1
ATOM 638 C C . GLY A 1 80 ? 7.258 -13.973 13.265 1.00 46.81 80 GLY A C 1
ATOM 639 O O . GLY A 1 80 ? 8.150 -14.760 12.961 1.00 46.81 80 GLY A O 1
ATOM 640 N N . ARG A 1 81 ? 6.606 -13.254 12.347 1.00 35.56 81 ARG A N 1
ATOM 641 C CA . ARG A 1 81 ? 7.184 -13.010 11.023 1.00 35.56 81 ARG A CA 1
ATOM 642 C C . ARG A 1 81 ? 6.820 -11.633 10.466 1.00 35.56 81 ARG A C 1
ATOM 644 O O . ARG A 1 81 ? 5.652 -11.302 10.307 1.00 35.56 81 ARG A O 1
ATOM 651 N N . ALA A 1 82 ? 7.899 -10.935 10.104 1.00 34.19 82 ALA A N 1
ATOM 652 C CA . ALA A 1 82 ? 8.037 -9.704 9.329 1.00 34.19 82 ALA A CA 1
ATOM 653 C C . ALA A 1 82 ? 7.609 -8.394 10.010 1.00 34.19 82 ALA A C 1
ATOM 655 O O . ALA A 1 82 ? 6.568 -8.324 10.654 1.00 34.19 82 ALA A O 1
ATOM 656 N N . GLU A 1 83 ? 8.453 -7.374 9.818 1.00 50.09 83 GLU A N 1
ATOM 657 C CA . GLU A 1 83 ? 8.410 -5.964 10.246 1.00 50.09 83 GLU A CA 1
ATOM 658 C C . GLU A 1 83 ? 7.072 -5.260 9.944 1.00 50.09 83 GLU A C 1
ATOM 660 O O . GLU A 1 83 ? 6.983 -4.313 9.163 1.00 50.09 83 GLU A O 1
ATOM 665 N N . THR A 1 84 ? 5.990 -5.744 10.538 1.00 60.09 84 THR A N 1
ATOM 666 C CA . THR A 1 84 ? 4.659 -5.184 10.369 1.00 60.09 84 THR A CA 1
ATOM 667 C C . THR A 1 84 ? 4.475 -4.162 11.471 1.00 60.09 84 THR A C 1
ATOM 669 O O . THR A 1 84 ? 4.478 -4.509 12.648 1.00 60.09 84 THR A O 1
ATOM 672 N N . THR A 1 85 ? 4.345 -2.889 11.103 1.00 73.00 85 THR A N 1
ATOM 673 C CA . THR A 1 85 ? 3.975 -1.850 12.065 1.00 73.00 85 THR A CA 1
ATOM 674 C C . THR A 1 85 ? 2.608 -2.197 12.653 1.00 73.00 85 THR A C 1
ATOM 676 O O . THR A 1 85 ? 1.618 -2.259 11.913 1.00 73.00 85 THR A O 1
ATOM 679 N N . THR A 1 86 ? 2.578 -2.449 13.962 1.00 80.62 86 THR A N 1
ATOM 680 C CA . THR A 1 86 ? 1.354 -2.641 14.744 1.00 80.62 86 THR A CA 1
ATOM 681 C C . THR A 1 86 ? 0.922 -1.302 15.322 1.00 80.62 86 THR A C 1
ATOM 683 O O . THR A 1 86 ? 1.738 -0.579 15.891 1.00 80.62 86 THR A O 1
ATOM 686 N N . TRP A 1 87 ? -0.353 -0.973 15.164 1.00 85.81 87 TRP A N 1
ATOM 687 C CA . TRP A 1 87 ? -0.987 0.202 15.736 1.00 85.81 87 TRP A CA 1
ATOM 688 C C . TRP A 1 87 ? -1.983 -0.239 16.805 1.00 85.81 87 TRP A C 1
ATOM 690 O O . TRP A 1 87 ? -2.882 -1.024 16.501 1.00 85.81 87 TRP A O 1
ATOM 700 N N . GLN A 1 88 ? -1.823 0.259 18.029 1.00 89.25 88 GLN A N 1
ATOM 701 C CA . GLN A 1 88 ? -2.709 -0.090 19.137 1.00 89.25 88 GLN A CA 1
ATOM 702 C C . GLN A 1 88 ? -4.002 0.722 19.096 1.00 89.25 88 GLN A C 1
ATOM 704 O O . GLN A 1 88 ? -4.003 1.911 18.760 1.00 89.25 88 GLN A O 1
ATOM 709 N N . VAL A 1 89 ? -5.108 0.054 19.404 1.00 89.62 89 VAL A N 1
ATOM 710 C CA . VAL A 1 89 ? -6.457 0.614 19.444 1.00 89.62 89 VAL A CA 1
ATOM 711 C C . VAL A 1 89 ? -7.061 0.265 20.798 1.00 89.62 89 VAL A C 1
ATOM 713 O O . VAL A 1 89 ? -7.665 -0.791 20.961 1.00 89.62 89 VAL A O 1
ATOM 716 N N . THR A 1 90 ? -6.877 1.164 21.764 1.00 90.19 90 THR A N 1
ATOM 717 C CA . THR A 1 90 ? -7.331 1.019 23.160 1.00 90.19 90 THR A CA 1
ATOM 718 C C . THR A 1 90 ? -8.381 2.058 23.556 1.00 90.19 90 THR A C 1
ATOM 720 O O . THR A 1 90 ? -9.073 1.896 24.559 1.00 90.19 90 THR A O 1
ATOM 723 N N . THR A 1 91 ? -8.548 3.105 22.740 1.00 90.75 91 THR A N 1
ATOM 724 C CA . THR A 1 91 ? -9.478 4.225 22.961 1.00 90.75 91 THR A CA 1
ATOM 725 C C . THR A 1 91 ? -10.285 4.575 21.705 1.00 90.75 91 THR A C 1
ATOM 727 O O . THR A 1 91 ? -9.888 4.274 20.576 1.00 90.75 91 THR A O 1
ATOM 730 N N . SER A 1 92 ? -11.398 5.301 21.873 1.00 89.44 92 SER A N 1
ATOM 731 C CA . SER A 1 92 ? -12.204 5.826 20.753 1.00 89.44 92 SER A CA 1
ATOM 732 C C . SER A 1 92 ? -11.407 6.753 19.821 1.00 89.44 92 SER A C 1
ATOM 734 O O . SER A 1 92 ? -11.513 6.669 18.594 1.00 89.44 92 SER A O 1
ATOM 736 N N . ALA A 1 93 ? -10.521 7.586 20.380 1.00 89.62 93 ALA A N 1
ATOM 737 C CA . ALA A 1 93 ? -9.642 8.454 19.596 1.00 89.62 93 ALA A CA 1
ATOM 738 C C . ALA A 1 93 ? -8.661 7.649 18.722 1.00 89.62 93 ALA A C 1
ATOM 740 O O . ALA A 1 93 ? -8.444 7.981 17.551 1.00 89.62 93 ALA A O 1
ATOM 741 N N . GLU A 1 94 ? -8.095 6.568 19.261 1.00 91.62 94 GLU A N 1
ATOM 742 C CA . GLU A 1 94 ? -7.224 5.660 18.513 1.00 91.62 94 GLU A CA 1
ATOM 743 C C . GLU A 1 94 ? -7.988 4.864 17.463 1.00 91.62 94 GLU A C 1
ATOM 745 O O . GLU A 1 94 ? -7.477 4.723 16.356 1.00 91.62 94 GLU A O 1
ATOM 750 N N . ALA A 1 95 ? -9.217 4.423 17.746 1.00 91.12 95 ALA A N 1
ATOM 751 C CA . ALA A 1 95 ? -10.074 3.778 16.751 1.00 91.12 95 ALA A CA 1
ATOM 752 C C . ALA A 1 95 ? -10.329 4.722 15.565 1.00 91.12 95 ALA A C 1
ATOM 754 O O . ALA A 1 95 ? -10.177 4.335 14.402 1.00 91.12 95 ALA A O 1
ATOM 755 N N . GLY A 1 96 ? -10.630 5.994 15.849 1.00 92.06 96 GLY A N 1
ATOM 756 C CA . GLY A 1 96 ? -10.792 7.030 14.829 1.00 92.06 96 GLY A CA 1
ATOM 757 C C . GLY A 1 96 ? -9.525 7.232 13.996 1.00 92.06 96 GLY A C 1
ATOM 758 O O . GLY A 1 96 ? -9.585 7.291 12.764 1.00 92.06 96 GLY A O 1
ATOM 759 N N . ARG A 1 97 ? -8.357 7.292 14.643 1.00 91.25 97 ARG A N 1
ATOM 760 C CA . ARG A 1 97 ? -7.065 7.425 13.954 1.00 91.25 97 ARG A CA 1
ATOM 761 C C . ARG A 1 97 ? -6.728 6.178 13.130 1.00 91.25 97 ARG A C 1
ATOM 763 O O . ARG A 1 97 ? -6.359 6.323 11.968 1.00 91.25 97 ARG A O 1
ATOM 770 N N . ALA A 1 98 ? -6.920 4.979 13.672 1.00 91.12 98 ALA A N 1
ATOM 771 C CA . ALA A 1 98 ? -6.715 3.708 12.984 1.00 91.12 98 ALA A CA 1
ATOM 772 C C . ALA A 1 98 ? -7.571 3.613 11.719 1.00 91.12 98 ALA A C 1
ATOM 774 O O . ALA A 1 98 ? -7.050 3.300 10.650 1.00 91.12 98 ALA A O 1
ATOM 775 N N . LEU A 1 99 ? -8.848 4.000 11.790 1.00 91.62 99 LEU A N 1
ATOM 776 C CA . LEU A 1 99 ? -9.723 4.034 10.619 1.00 91.62 99 LEU A CA 1
ATOM 777 C C . LEU A 1 99 ? -9.245 5.047 9.565 1.00 91.62 99 LEU A C 1
ATOM 779 O O . LEU A 1 99 ? -9.298 4.761 8.367 1.00 91.62 99 LEU A O 1
ATOM 783 N N . ARG A 1 100 ? -8.741 6.219 9.974 1.00 91.94 100 ARG A N 1
ATOM 784 C CA . ARG A 1 100 ? -8.129 7.188 9.042 1.00 91.94 100 ARG A CA 1
ATOM 785 C C . ARG A 1 100 ? -6.883 6.611 8.367 1.00 91.94 100 ARG A C 1
ATOM 787 O O . ARG A 1 100 ? -6.731 6.771 7.158 1.00 91.94 100 ARG A O 1
ATOM 794 N N . ILE A 1 101 ? -6.031 5.901 9.109 1.00 90.19 101 ILE A N 1
ATOM 795 C CA . ILE A 1 101 ? -4.862 5.210 8.546 1.00 90.19 101 ILE A CA 1
ATOM 796 C C . ILE A 1 101 ? -5.306 4.114 7.570 1.00 90.19 101 ILE A C 1
ATOM 798 O O . ILE A 1 101 ? -4.756 4.016 6.471 1.00 90.19 101 ILE A O 1
ATOM 802 N N . ALA A 1 102 ? -6.313 3.322 7.943 1.00 89.56 102 ALA A N 1
ATOM 803 C CA . ALA A 1 102 ? -6.820 2.212 7.146 1.00 89.56 102 ALA A CA 1
ATOM 804 C C . ALA A 1 102 ? -7.421 2.673 5.804 1.00 89.56 102 ALA A C 1
ATOM 806 O O . ALA A 1 102 ? -7.309 1.980 4.786 1.00 89.56 102 ALA A O 1
ATOM 807 N N . ASN A 1 103 ? -8.014 3.868 5.802 1.00 90.75 103 ASN A N 1
ATOM 808 C CA . ASN A 1 103 ? -8.600 4.518 4.630 1.00 90.75 103 ASN A CA 1
ATOM 809 C C . ASN A 1 103 ? -7.604 5.330 3.793 1.00 90.75 103 ASN A C 1
ATOM 811 O O . ASN A 1 103 ? -7.937 5.718 2.676 1.00 90.75 103 ASN A O 1
ATOM 815 N N . SER A 1 104 ? -6.398 5.584 4.300 1.00 89.44 104 SER A N 1
ATOM 816 C CA . SER A 1 104 ? -5.334 6.218 3.523 1.00 89.44 104 SER A CA 1
ATOM 817 C C . SER A 1 104 ? -4.677 5.185 2.594 1.00 89.44 104 SER A C 1
ATOM 819 O O . SER A 1 104 ? -4.370 4.077 3.051 1.00 89.44 104 SER A O 1
ATOM 821 N N . PRO A 1 105 ? -4.460 5.477 1.301 1.00 90.00 105 PRO A N 1
ATOM 822 C CA . PRO A 1 105 ? -3.789 4.549 0.401 1.00 90.00 105 PRO A CA 1
ATOM 823 C C . PRO A 1 105 ? -2.283 4.470 0.691 1.00 90.00 105 PRO A C 1
ATOM 825 O O . PRO A 1 105 ? -1.656 5.424 1.150 1.00 90.00 105 PRO A O 1
ATOM 828 N N . LEU A 1 106 ? -1.675 3.327 0.374 1.00 88.88 106 LEU A N 1
ATOM 829 C CA . LEU A 1 106 ? -0.238 3.271 0.106 1.00 88.88 106 LEU A CA 1
ATOM 830 C C . LEU A 1 106 ? 0.018 3.921 -1.257 1.00 88.88 106 LEU A C 1
ATOM 832 O O . LEU A 1 106 ? -0.505 3.452 -2.267 1.00 88.88 106 LEU A O 1
ATOM 836 N N . LYS A 1 107 ? 0.832 4.971 -1.292 1.00 92.62 107 LYS A N 1
ATOM 837 C CA . LYS A 1 107 ? 1.177 5.682 -2.522 1.00 92.62 107 LYS A CA 1
ATOM 838 C C . LYS A 1 107 ? 2.461 5.118 -3.122 1.00 92.62 107 LYS A C 1
ATOM 840 O O . LYS A 1 107 ? 3.428 4.886 -2.400 1.00 92.62 107 LYS A O 1
ATOM 845 N N . VAL A 1 108 ? 2.476 4.902 -4.432 1.00 91.81 108 VAL A N 1
ATOM 846 C CA . VAL A 1 108 ? 3.654 4.496 -5.207 1.00 91.81 108 VAL A CA 1
ATOM 847 C C . VAL A 1 108 ? 3.965 5.611 -6.192 1.00 91.81 108 VAL A C 1
ATOM 849 O O . VAL A 1 108 ? 3.236 5.796 -7.162 1.00 91.81 108 VAL A O 1
ATOM 852 N N . LEU A 1 109 ? 5.010 6.385 -5.922 1.00 92.75 109 LEU A N 1
ATOM 853 C CA . LEU A 1 109 ? 5.476 7.451 -6.797 1.00 92.75 109 LEU A CA 1
ATOM 854 C C . LEU A 1 109 ? 6.405 6.868 -7.857 1.00 92.75 109 LEU A C 1
ATOM 856 O O . LEU A 1 109 ? 7.431 6.285 -7.512 1.00 92.75 109 LEU A O 1
ATOM 860 N N . VAL A 1 110 ? 6.040 7.053 -9.122 1.00 89.81 110 VAL A N 1
ATOM 861 C CA . VAL A 1 110 ? 6.867 6.723 -10.287 1.00 89.81 110 VAL A CA 1
ATOM 862 C C . VAL A 1 110 ? 7.204 7.982 -11.084 1.00 89.81 110 VAL A C 1
ATOM 864 O O . VAL A 1 110 ? 6.557 9.025 -10.926 1.00 89.81 110 VAL A O 1
ATOM 867 N N . GLU A 1 111 ? 8.188 7.897 -11.970 1.00 84.81 111 GLU A N 1
ATOM 868 C CA . GLU A 1 111 ? 8.557 9.008 -12.849 1.00 84.81 111 GLU A CA 1
ATOM 869 C C . GLU A 1 111 ? 7.476 9.242 -13.910 1.00 84.81 111 GLU A C 1
ATOM 871 O O . GLU A 1 111 ? 6.946 10.354 -14.043 1.00 84.81 111 GLU A O 1
ATOM 876 N N . SER A 1 112 ? 7.089 8.166 -14.600 1.00 81.69 112 SER A N 1
ATOM 877 C CA . SER A 1 112 ? 6.132 8.148 -15.700 1.00 81.69 112 SER A CA 1
ATOM 878 C C . SER A 1 112 ? 5.015 7.137 -15.461 1.00 81.69 112 SER A C 1
ATOM 880 O O . SER A 1 112 ? 5.210 5.923 -15.444 1.00 81.69 112 SER A O 1
ATOM 882 N N . ARG A 1 113 ? 3.767 7.618 -15.374 1.00 78.56 113 ARG A N 1
ATOM 883 C CA . ARG A 1 113 ? 2.605 6.716 -15.285 1.00 78.56 113 ARG A CA 1
ATOM 884 C C . ARG A 1 113 ? 2.456 5.831 -16.527 1.00 78.56 113 ARG A C 1
ATOM 886 O O . ARG A 1 113 ? 1.938 4.726 -16.414 1.00 78.56 113 ARG A O 1
ATOM 893 N N . LEU A 1 114 ? 2.858 6.328 -17.698 1.00 79.19 114 LEU A N 1
ATOM 894 C CA . LEU A 1 114 ? 2.687 5.617 -18.966 1.00 79.19 114 LEU A CA 1
ATOM 895 C C . LEU A 1 114 ? 3.666 4.449 -19.111 1.00 79.19 114 LEU A C 1
ATOM 897 O O . LEU A 1 114 ? 3.253 3.395 -19.582 1.00 79.19 114 LEU A O 1
ATOM 901 N N . ARG A 1 115 ? 4.927 4.632 -18.699 1.00 77.25 115 ARG A N 1
ATOM 902 C CA . ARG A 1 115 ? 5.973 3.603 -18.799 1.00 77.25 115 ARG A CA 1
ATOM 903 C C . ARG A 1 115 ? 6.040 2.780 -17.511 1.00 77.25 115 ARG A C 1
ATOM 905 O O . ARG A 1 115 ? 5.593 1.635 -17.475 1.00 77.25 115 ARG A O 1
ATOM 912 N N . ASP A 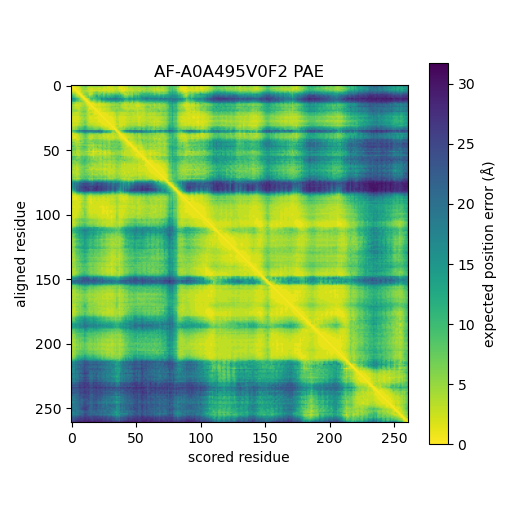1 116 ? 6.465 3.402 -16.419 1.00 79.19 116 ASP A N 1
ATOM 913 C CA . ASP A 1 116 ? 6.684 2.733 -15.129 1.00 79.19 116 ASP A CA 1
ATOM 914 C C . ASP A 1 116 ? 5.381 2.239 -14.507 1.00 79.19 116 ASP A C 1
ATOM 916 O O . ASP A 1 116 ? 5.312 1.143 -13.952 1.00 79.19 116 ASP A O 1
ATOM 920 N N . GLY A 1 117 ? 4.309 3.026 -14.633 1.00 81.25 117 GLY A N 1
ATOM 921 C CA . GLY A 1 117 ? 2.986 2.616 -14.168 1.00 81.25 117 GLY A CA 1
ATOM 922 C C . GLY A 1 117 ? 2.459 1.381 -14.908 1.00 81.25 117 GLY A C 1
ATOM 923 O O . GLY A 1 117 ? 1.846 0.514 -14.283 1.00 81.25 117 GLY A O 1
ATOM 924 N N . ALA A 1 118 ? 2.732 1.261 -16.212 1.00 81.81 118 ALA A N 1
ATOM 925 C CA . ALA A 1 118 ? 2.367 0.081 -16.994 1.00 81.81 118 ALA A CA 1
ATOM 926 C C . ALA A 1 118 ? 3.218 -1.138 -16.611 1.00 81.81 118 ALA A C 1
ATOM 928 O O . ALA A 1 118 ? 2.673 -2.234 -16.454 1.00 81.81 118 ALA A O 1
ATOM 929 N N . LEU A 1 119 ? 4.524 -0.951 -16.381 1.00 82.25 119 LEU A N 1
ATOM 930 C CA . LEU A 1 119 ? 5.382 -2.014 -15.857 1.00 82.25 119 LEU A CA 1
ATOM 931 C C . LEU A 1 119 ? 4.869 -2.516 -14.501 1.00 82.25 119 LEU A C 1
ATOM 933 O O . LEU A 1 119 ? 4.765 -3.727 -14.304 1.00 82.25 119 LEU A O 1
ATOM 937 N N . LEU A 1 120 ? 4.514 -1.610 -13.584 1.00 84.25 120 LEU A N 1
ATOM 938 C CA . LEU A 1 120 ? 3.940 -1.976 -12.289 1.00 84.25 120 LEU A CA 1
ATOM 939 C C . LEU A 1 120 ? 2.633 -2.760 -12.447 1.00 84.25 120 LEU A C 1
ATOM 941 O O . LEU A 1 120 ? 2.457 -3.768 -11.766 1.00 84.25 120 LEU A O 1
ATOM 945 N N . ASP A 1 121 ? 1.741 -2.355 -13.354 1.00 86.06 121 ASP A N 1
ATOM 946 C CA . ASP A 1 121 ? 0.490 -3.081 -13.602 1.00 86.06 121 ASP A CA 1
ATOM 947 C C . ASP A 1 121 ? 0.752 -4.520 -14.074 1.00 86.06 121 ASP A C 1
ATOM 949 O O . ASP A 1 121 ? 0.18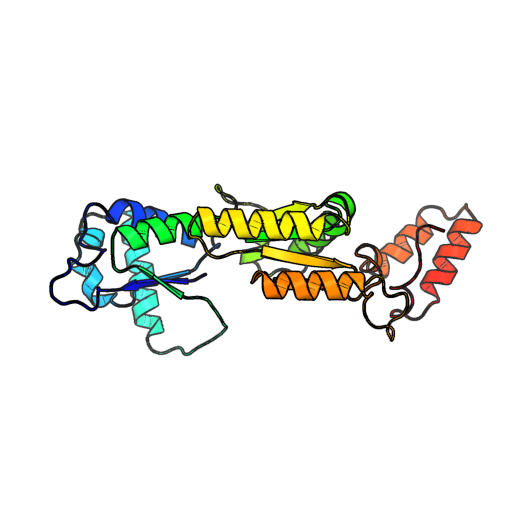7 -5.472 -13.526 1.00 86.06 121 ASP A O 1
ATOM 953 N N . VAL A 1 122 ? 1.674 -4.705 -15.023 1.00 83.75 122 VAL A N 1
ATOM 954 C CA . VAL A 1 122 ? 2.073 -6.036 -15.505 1.00 83.75 122 VAL A CA 1
ATOM 955 C C . VAL A 1 122 ? 2.734 -6.849 -14.390 1.00 83.75 122 VAL A C 1
ATOM 957 O O . VAL A 1 122 ? 2.355 -8.002 -14.156 1.00 83.75 122 VAL A O 1
ATOM 960 N N . ALA A 1 123 ? 3.682 -6.257 -13.661 1.00 82.38 123 ALA A N 1
ATOM 961 C CA . ALA A 1 123 ? 4.393 -6.916 -12.572 1.00 82.38 123 ALA A CA 1
ATOM 962 C C . ALA A 1 123 ? 3.431 -7.374 -11.469 1.00 82.38 123 ALA A C 1
ATOM 964 O O . ALA A 1 123 ? 3.525 -8.510 -11.002 1.00 82.38 123 ALA A O 1
ATOM 965 N N . VAL A 1 124 ? 2.459 -6.543 -11.087 1.00 84.38 124 VAL A N 1
ATOM 966 C CA . VAL A 1 124 ? 1.474 -6.907 -10.063 1.00 84.38 124 VAL A CA 1
ATOM 967 C C . VAL A 1 124 ? 0.557 -8.028 -10.550 1.00 84.38 124 VAL A C 1
ATOM 969 O O . VAL A 1 124 ? 0.313 -8.985 -9.814 1.00 84.38 124 VAL A O 1
ATOM 972 N N . ARG A 1 125 ? 0.083 -7.979 -11.797 1.00 83.62 125 ARG A N 1
ATOM 973 C CA . ARG A 1 125 ? -0.797 -9.026 -12.348 1.00 83.62 125 ARG A CA 1
ATOM 974 C C . ARG A 1 125 ? -0.117 -10.389 -12.439 1.00 83.62 125 ARG A C 1
ATOM 976 O O . ARG A 1 125 ? -0.769 -11.407 -12.188 1.00 83.62 125 ARG A O 1
ATOM 983 N N . LEU A 1 126 ? 1.164 -10.407 -12.804 1.00 78.69 126 LEU A N 1
ATOM 984 C CA . LEU A 1 126 ? 1.908 -11.638 -13.066 1.00 78.69 126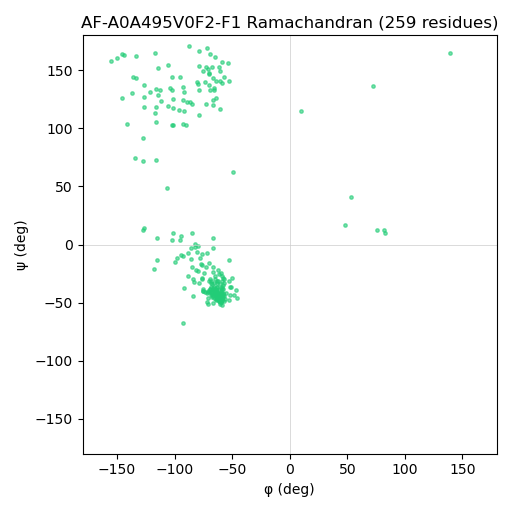 LEU A CA 1
ATOM 985 C C . LEU A 1 126 ? 2.632 -12.189 -11.835 1.00 78.69 126 LEU A C 1
ATOM 987 O O . LEU A 1 126 ? 2.702 -13.407 -11.677 1.00 78.69 126 LEU A O 1
ATOM 991 N N . LEU A 1 127 ? 3.178 -11.319 -10.981 1.00 78.50 127 LEU A N 1
ATOM 992 C CA . LEU A 1 127 ? 4.146 -11.708 -9.949 1.00 78.50 127 LEU A CA 1
ATOM 993 C C . LEU A 1 127 ? 3.661 -11.455 -8.518 1.00 78.50 127 LEU A C 1
ATOM 995 O O . LEU A 1 127 ? 4.192 -12.067 -7.587 1.00 78.50 127 LEU A O 1
ATOM 999 N N . ALA A 1 128 ? 2.687 -10.565 -8.300 1.00 76.62 128 ALA A N 1
ATOM 1000 C CA . ALA A 1 128 ? 2.247 -10.274 -6.941 1.00 76.62 128 ALA A CA 1
ATOM 1001 C C . ALA A 1 128 ? 1.477 -11.448 -6.327 1.00 76.62 128 ALA A C 1
ATOM 1003 O O . ALA A 1 128 ? 0.729 -12.171 -6.990 1.00 76.62 128 ALA A O 1
ATOM 1004 N N . ARG A 1 129 ? 1.624 -11.601 -5.006 1.00 77.56 129 ARG A N 1
ATOM 1005 C CA . ARG A 1 129 ? 0.796 -12.523 -4.224 1.00 77.56 129 ARG A CA 1
ATOM 1006 C C . ARG A 1 129 ? -0.672 -12.119 -4.319 1.00 77.56 129 ARG A C 1
ATOM 1008 O O . ARG A 1 129 ? -0.996 -10.938 -4.443 1.00 77.56 129 ARG A O 1
ATOM 1015 N N . GLU A 1 130 ? -1.543 -13.109 -4.171 1.00 80.38 130 GLU A N 1
ATOM 1016 C CA . GLU A 1 130 ? -2.983 -12.963 -4.370 1.00 80.38 130 GLU A CA 1
ATOM 1017 C C . GLU A 1 130 ? -3.625 -11.756 -3.655 1.00 80.38 130 GLU A C 1
ATOM 1019 O O . GLU A 1 130 ? -4.377 -11.045 -4.320 1.00 80.38 130 GLU A O 1
ATOM 1024 N N . PRO A 1 131 ? -3.315 -11.432 -2.380 1.00 79.88 131 PRO A N 1
ATOM 1025 C CA . PRO A 1 131 ? -3.915 -10.268 -1.719 1.00 79.88 131 PRO A CA 1
ATOM 1026 C C . PRO A 1 131 ? -3.580 -8.940 -2.415 1.00 79.88 131 PRO A C 1
ATOM 1028 O O . PRO A 1 131 ? -4.473 -8.167 -2.746 1.00 79.88 131 PRO A O 1
ATOM 1031 N N . VAL A 1 132 ? -2.300 -8.708 -2.725 1.00 81.12 132 VAL A N 1
ATOM 1032 C CA . VAL A 1 132 ? -1.839 -7.489 -3.416 1.00 81.12 132 VAL A CA 1
ATOM 1033 C C . VAL A 1 132 ? -2.414 -7.425 -4.828 1.00 81.12 132 VAL A C 1
ATOM 1035 O O . VAL A 1 132 ? -2.876 -6.374 -5.267 1.00 81.12 132 VAL A O 1
ATOM 1038 N N . ARG A 1 133 ? -2.444 -8.565 -5.526 1.00 84.19 133 ARG A N 1
ATOM 1039 C CA . ARG A 1 133 ? -3.016 -8.663 -6.868 1.00 84.19 133 ARG A CA 1
ATOM 1040 C C . ARG A 1 133 ? -4.509 -8.319 -6.881 1.00 84.19 133 ARG A C 1
ATOM 1042 O O . ARG A 1 133 ? -4.944 -7.580 -7.759 1.00 84.19 133 ARG A O 1
ATOM 1049 N N . ARG A 1 134 ? -5.290 -8.801 -5.907 1.00 85.44 134 ARG A N 1
ATOM 1050 C CA . ARG A 1 134 ? -6.723 -8.470 -5.779 1.00 85.44 134 ARG A CA 1
ATOM 1051 C C . ARG A 1 134 ? -6.948 -6.991 -5.514 1.00 85.44 134 ARG A C 1
ATOM 105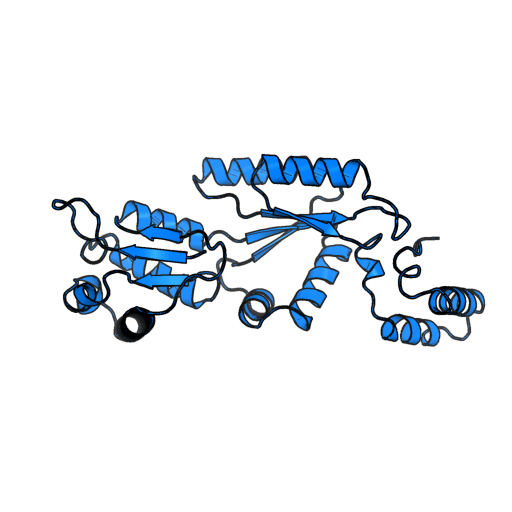3 O O . ARG A 1 134 ? -7.758 -6.393 -6.210 1.00 85.44 134 ARG A O 1
ATOM 1060 N N . LEU A 1 135 ? -6.196 -6.406 -4.582 1.00 85.38 135 LEU A N 1
ATOM 1061 C CA . LEU A 1 135 ? -6.260 -4.971 -4.286 1.00 85.38 135 LEU A CA 1
ATOM 1062 C C . LEU A 1 135 ? -5.957 -4.096 -5.507 1.00 85.38 135 LEU A C 1
ATOM 1064 O O . LEU A 1 135 ? -6.428 -2.967 -5.586 1.00 85.38 135 LEU A O 1
ATOM 1068 N N . TRP A 1 136 ? -5.150 -4.601 -6.437 1.00 86.81 136 TRP A N 1
ATOM 1069 C CA . TRP A 1 136 ? -4.792 -3.891 -7.658 1.00 86.81 136 TRP A CA 1
ATOM 1070 C C . TRP A 1 136 ? -5.832 -4.049 -8.771 1.00 86.81 136 TRP A C 1
ATOM 1072 O O . TRP A 1 136 ? -6.183 -3.080 -9.437 1.00 86.81 136 TRP A O 1
ATOM 1082 N N . ILE A 1 137 ? -6.333 -5.271 -8.986 1.00 87.19 137 ILE A N 1
ATOM 1083 C CA . ILE A 1 137 ? -7.299 -5.577 -10.056 1.00 87.19 137 ILE A CA 1
ATOM 1084 C C . ILE A 1 137 ? -8.704 -5.081 -9.699 1.00 87.19 137 ILE A C 1
ATOM 1086 O O . ILE A 1 137 ? -9.409 -4.563 -10.565 1.00 87.19 137 ILE A O 1
ATOM 1090 N N . THR A 1 138 ? -9.097 -5.234 -8.436 1.00 87.94 138 THR A N 1
ATOM 1091 C CA . THR A 1 138 ? -10.420 -4.880 -7.919 1.00 87.94 138 THR A CA 1
ATOM 1092 C C . THR A 1 138 ? -10.240 -3.970 -6.703 1.00 87.94 138 THR A C 1
ATOM 1094 O O . THR A 1 138 ? -10.413 -4.414 -5.566 1.00 87.94 138 THR A O 1
ATOM 1097 N N . PRO A 1 139 ? -9.822 -2.709 -6.915 1.00 87.12 139 PRO A N 1
ATOM 1098 C CA . PRO A 1 139 ? -9.484 -1.830 -5.811 1.00 87.12 139 PRO A CA 1
ATOM 1099 C C . PRO A 1 139 ? -10.723 -1.505 -4.965 1.00 87.12 139 PRO A C 1
ATOM 1101 O O . PRO A 1 139 ? -11.775 -1.178 -5.524 1.00 87.12 139 PRO A O 1
ATOM 1104 N N . PRO A 1 140 ? -10.618 -1.567 -3.625 1.00 86.25 140 PRO A N 1
ATOM 1105 C CA . PRO A 1 140 ? -11.709 -1.169 -2.746 1.00 86.25 140 PRO A CA 1
ATOM 1106 C C . PRO A 1 140 ? -11.896 0.355 -2.754 1.00 86.25 140 PRO A C 1
ATOM 1108 O O . PRO A 1 140 ? -11.047 1.102 -3.250 1.00 86.25 140 PRO A O 1
ATOM 1111 N N . ILE A 1 141 ? -12.997 0.827 -2.163 1.00 84.88 141 ILE A N 1
ATOM 1112 C CA . ILE A 1 141 ? -13.264 2.257 -1.964 1.00 84.88 141 ILE A CA 1
ATOM 1113 C C . ILE A 1 141 ? -13.313 2.537 -0.457 1.00 84.88 141 ILE A C 1
ATOM 1115 O O . ILE A 1 141 ? -14.204 2.019 0.212 1.00 84.88 141 ILE A O 1
ATOM 1119 N N . PRO A 1 142 ? -12.421 3.387 0.089 1.00 87.62 142 PRO A N 1
ATOM 1120 C CA . PRO A 1 142 ? -11.343 4.124 -0.586 1.00 87.62 142 PRO A CA 1
ATOM 1121 C C . PRO A 1 142 ? -10.202 3.212 -1.073 1.00 87.62 142 PRO A C 1
ATOM 1123 O O . PRO A 1 142 ? -10.074 2.071 -0.629 1.00 87.62 142 PRO A O 1
ATOM 1126 N N . LEU A 1 143 ? -9.350 3.714 -1.973 1.00 89.06 143 LEU A N 1
ATOM 1127 C CA . LEU A 1 143 ? -8.247 2.932 -2.546 1.00 89.06 143 LEU A CA 1
ATOM 1128 C C . LEU A 1 143 ? -7.289 2.426 -1.458 1.00 89.06 143 LEU A C 1
ATOM 1130 O O . LEU A 1 143 ? -6.951 3.144 -0.519 1.00 89.06 143 LEU A O 1
ATOM 1134 N N . ALA A 1 144 ? -6.840 1.178 -1.583 1.00 86.12 144 ALA A N 1
ATOM 1135 C CA . ALA A 1 144 ? -5.798 0.623 -0.716 1.00 86.12 144 ALA A CA 1
ATOM 1136 C C . ALA A 1 144 ? -4.386 1.006 -1.190 1.00 86.12 144 ALA A C 1
ATOM 1138 O O . ALA A 1 144 ? -3.480 1.184 -0.372 1.00 86.12 144 ALA A O 1
ATOM 1139 N N . MET A 1 145 ? -4.213 1.140 -2.507 1.00 87.62 145 MET A N 1
ATOM 1140 C CA . MET A 1 145 ? -2.976 1.537 -3.171 1.00 87.62 145 MET A CA 1
ATOM 1141 C C . MET A 1 145 ? -3.277 2.557 -4.268 1.00 87.62 145 MET A C 1
ATOM 1143 O O . MET A 1 145 ? -4.293 2.452 -4.954 1.00 87.62 145 MET A O 1
ATOM 1147 N N . GLU A 1 146 ? -2.382 3.519 -4.445 1.00 90.38 146 GLU A N 1
ATOM 1148 C CA . GLU A 1 146 ? -2.487 4.565 -5.457 1.00 90.38 146 GLU A CA 1
ATOM 1149 C C . GLU A 1 146 ? -1.128 4.777 -6.128 1.00 90.38 146 GLU A C 1
ATOM 1151 O O . GLU A 1 146 ? -0.117 4.942 -5.452 1.00 90.38 146 GLU A O 1
ATOM 1156 N N . VAL A 1 147 ? -1.092 4.787 -7.462 1.00 90.00 147 VAL A N 1
ATOM 1157 C CA . VAL A 1 147 ? 0.121 5.140 -8.215 1.00 90.00 147 VAL A CA 1
ATOM 1158 C C . VAL A 1 147 ? 0.087 6.631 -8.526 1.00 90.00 147 VAL A C 1
ATOM 1160 O O . VAL A 1 147 ? -0.863 7.101 -9.153 1.00 90.00 147 VAL A O 1
ATOM 1163 N N . LEU A 1 148 ? 1.124 7.356 -8.123 1.00 89.06 148 LEU A N 1
ATOM 1164 C CA . LEU A 1 148 ? 1.340 8.773 -8.402 1.00 89.06 148 LEU A CA 1
ATOM 1165 C C . LEU A 1 148 ? 2.429 8.936 -9.463 1.00 89.06 148 LEU A C 1
ATOM 1167 O O . LEU A 1 148 ? 3.295 8.075 -9.592 1.00 89.06 148 LEU A O 1
ATOM 1171 N N . HIS A 1 149 ? 2.408 10.044 -10.202 1.00 84.62 149 HIS A N 1
ATOM 1172 C CA . HIS A 1 149 ? 3.461 10.370 -11.164 1.00 84.62 149 HIS A CA 1
ATOM 1173 C C . HIS A 1 149 ? 4.020 11.767 -10.914 1.00 84.62 149 HIS A C 1
ATOM 1175 O O . HIS A 1 149 ? 3.253 12.704 -10.697 1.00 84.62 149 HIS A O 1
ATOM 1181 N N . ALA A 1 150 ? 5.344 11.904 -10.979 1.00 72.62 150 ALA A N 1
ATOM 1182 C CA . ALA A 1 150 ? 6.010 13.185 -10.752 1.00 72.62 150 ALA A CA 1
ATOM 1183 C C . ALA A 1 150 ? 6.080 14.079 -12.002 1.00 72.62 150 ALA A C 1
ATOM 1185 O O . ALA A 1 150 ? 6.260 15.281 -11.869 1.00 72.62 150 ALA A O 1
ATOM 1186 N N . GLY A 1 151 ? 5.921 13.524 -13.212 1.00 61.38 151 GLY A N 1
ATOM 1187 C CA . GLY A 1 151 ? 6.154 14.282 -14.454 1.00 61.38 151 GLY A CA 1
ATOM 1188 C C . GLY A 1 151 ? 7.633 14.353 -14.865 1.00 61.38 151 GLY A C 1
ATOM 1189 O O . GLY A 1 151 ? 7.968 15.069 -15.805 1.00 61.38 151 GLY A O 1
ATOM 1190 N N . GLY A 1 152 ? 8.494 13.580 -14.193 1.00 63.88 152 GLY A N 1
ATOM 1191 C CA . GLY A 1 152 ? 9.929 13.450 -14.443 1.00 63.88 152 GLY A CA 1
ATOM 1192 C C . GLY A 1 152 ? 10.744 13.398 -13.144 1.00 63.88 152 GLY A C 1
ATOM 1193 O O . GLY A 1 152 ? 10.268 13.776 -12.071 1.00 63.88 152 GLY A O 1
ATOM 1194 N N . THR A 1 153 ? 12.007 12.970 -13.230 1.00 60.81 153 THR A N 1
ATOM 1195 C CA . THR A 1 153 ? 12.916 12.847 -12.068 1.00 60.81 153 THR A CA 1
ATOM 1196 C C . THR A 1 153 ? 13.224 14.170 -11.362 1.00 60.81 153 THR A C 1
ATOM 1198 O O . THR A 1 153 ? 13.643 14.163 -10.208 1.00 60.81 153 THR A O 1
ATOM 1201 N N . GLY A 1 154 ? 13.068 15.317 -12.036 1.00 68.38 154 GLY A N 1
ATOM 1202 C CA . GLY A 1 154 ? 13.309 16.640 -11.440 1.00 68.38 154 GLY A CA 1
ATOM 1203 C C . GLY A 1 154 ? 12.283 17.034 -10.375 1.00 68.38 154 GLY A C 1
ATOM 1204 O O . GLY A 1 154 ? 12.635 17.720 -9.419 1.00 68.38 154 GLY A O 1
ATOM 1205 N N . ASP A 1 155 ? 11.050 16.543 -10.506 1.00 81.94 155 ASP A N 1
ATOM 1206 C CA . ASP A 1 155 ? 9.917 16.965 -9.676 1.00 81.94 155 ASP A CA 1
ATOM 1207 C C . ASP A 1 155 ? 9.620 15.985 -8.530 1.00 81.94 155 ASP A C 1
ATOM 1209 O O . ASP A 1 155 ? 8.936 16.337 -7.566 1.00 81.94 155 ASP A O 1
ATOM 1213 N N . MET A 1 156 ? 10.176 14.765 -8.581 1.00 88.44 156 MET A N 1
ATOM 1214 C CA . MET A 1 156 ? 9.991 13.744 -7.540 1.00 88.44 156 MET A CA 1
ATOM 1215 C C . MET A 1 156 ? 10.301 14.254 -6.123 1.00 88.44 156 MET A C 1
ATOM 1217 O O . MET A 1 156 ? 9.497 13.976 -5.231 1.00 88.44 156 MET A O 1
ATOM 1221 N N . PRO A 1 157 ? 11.388 15.018 -5.868 1.00 91.00 157 PRO A N 1
ATOM 1222 C CA . PRO A 1 157 ? 11.651 15.556 -4.534 1.00 91.00 157 PRO A CA 1
ATOM 1223 C C . PRO A 1 157 ? 10.522 16.438 -3.997 1.00 91.00 157 PRO A C 1
ATOM 1225 O O . PRO A 1 157 ? 10.134 16.282 -2.840 1.00 91.00 157 PRO A O 1
ATOM 1228 N N . GLY A 1 158 ? 9.947 17.298 -4.843 1.00 90.62 158 GLY A N 1
ATOM 1229 C CA . GLY A 1 158 ? 8.825 18.158 -4.465 1.00 90.62 158 GLY A CA 1
ATOM 1230 C C . GLY A 1 158 ? 7.572 17.354 -4.119 1.00 90.62 158 GLY A C 1
ATOM 1231 O O . GLY A 1 158 ? 6.934 17.614 -3.100 1.00 90.62 158 GLY A O 1
ATOM 1232 N N . PHE A 1 159 ? 7.265 16.314 -4.902 1.00 91.75 159 PHE A N 1
ATOM 1233 C CA . PHE A 1 159 ? 6.156 15.401 -4.604 1.00 91.75 159 PHE A CA 1
ATOM 1234 C C . PHE A 1 159 ? 6.365 14.634 -3.295 1.00 91.75 159 PHE A C 1
ATOM 1236 O O . PHE A 1 159 ? 5.435 14.519 -2.496 1.00 91.75 159 PHE A O 1
ATOM 1243 N N . MET A 1 160 ? 7.579 14.135 -3.038 1.00 94.38 160 MET A N 1
ATOM 1244 C CA . MET A 1 160 ? 7.890 13.453 -1.779 1.00 94.38 160 MET A CA 1
ATOM 1245 C C . MET A 1 160 ? 7.701 14.381 -0.573 1.00 94.38 160 MET A C 1
ATOM 1247 O O . MET A 1 160 ? 7.116 13.973 0.430 1.00 94.38 160 MET A O 1
ATOM 1251 N N . GLU A 1 161 ? 8.164 15.629 -0.665 1.00 95.25 161 GLU A N 1
ATOM 1252 C CA . GLU A 1 161 ? 7.995 16.626 0.397 1.00 95.25 161 GLU A CA 1
ATOM 1253 C C . GLU A 1 161 ? 6.525 16.987 0.620 1.00 95.25 161 GLU A C 1
ATOM 1255 O O . GLU A 1 161 ? 6.078 17.059 1.767 1.00 95.25 161 GLU A O 1
ATOM 1260 N N . GLN A 1 162 ? 5.757 17.159 -0.457 1.00 93.94 162 GLN A N 1
ATOM 1261 C CA . GLN A 1 162 ? 4.323 17.418 -0.376 1.00 93.94 162 GLN A CA 1
ATOM 1262 C C . GLN A 1 162 ? 3.589 16.271 0.326 1.00 93.94 162 GLN A C 1
ATOM 1264 O O . GLN A 1 162 ? 2.807 16.513 1.243 1.00 93.94 162 GLN A O 1
ATOM 1269 N N . GLU A 1 163 ? 3.867 15.022 -0.044 1.00 94.56 163 GLU A N 1
ATOM 1270 C CA . GLU A 1 163 ? 3.249 13.853 0.589 1.00 94.56 163 GLU A CA 1
ATOM 1271 C C . GLU A 1 163 ? 3.662 13.686 2.055 1.00 94.56 163 GLU A C 1
ATOM 1273 O O . GLU A 1 163 ? 2.826 13.365 2.904 1.00 94.56 163 GLU A O 1
ATOM 1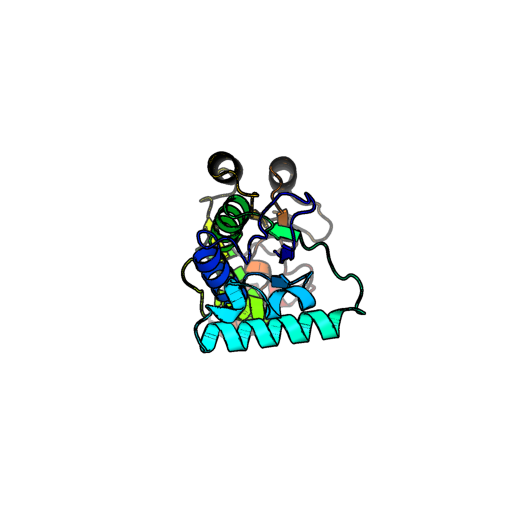278 N N . ALA A 1 164 ? 4.922 13.972 2.389 1.00 95.56 164 ALA A N 1
ATOM 1279 C CA . ALA A 1 164 ? 5.387 13.985 3.772 1.00 95.56 164 ALA A CA 1
ATOM 1280 C C . ALA A 1 164 ? 4.682 15.066 4.610 1.00 95.56 164 ALA A C 1
ATOM 1282 O O . ALA A 1 164 ? 4.311 14.813 5.760 1.00 95.56 164 ALA A O 1
ATOM 1283 N N . ASN A 1 165 ? 4.462 16.255 4.045 1.00 95.81 165 ASN A N 1
ATOM 1284 C CA . ASN A 1 165 ? 3.732 17.335 4.709 1.00 95.81 165 ASN A CA 1
ATOM 1285 C C . ASN A 1 165 ? 2.251 16.985 4.885 1.00 95.81 165 ASN A C 1
ATOM 1287 O O . ASN A 1 165 ? 1.746 17.100 5.998 1.00 95.81 165 ASN A O 1
ATOM 1291 N N . ASN A 1 166 ? 1.596 16.454 3.850 1.00 94.00 166 ASN A N 1
ATOM 1292 C CA . ASN A 1 166 ? 0.206 15.996 3.920 1.00 94.00 166 ASN A CA 1
ATOM 1293 C C . ASN A 1 166 ? 0.015 14.933 5.013 1.00 94.00 166 ASN A C 1
ATOM 1295 O O . ASN A 1 166 ? -0.938 14.994 5.789 1.00 94.00 166 ASN A O 1
ATOM 1299 N N . ALA A 1 167 ? 0.932 13.962 5.103 1.00 93.50 167 ALA A N 1
ATOM 1300 C CA . ALA A 1 167 ? 0.903 12.942 6.147 1.00 93.50 167 ALA A CA 1
ATOM 1301 C C . ALA A 1 167 ? 1.064 13.563 7.546 1.00 93.50 167 ALA A C 1
ATOM 1303 O O . ALA A 1 167 ? 0.312 13.219 8.459 1.00 93.50 167 ALA A O 1
ATOM 1304 N N . ARG A 1 168 ? 1.982 14.527 7.703 1.00 94.19 168 ARG A N 1
ATOM 1305 C CA . ARG A 1 168 ? 2.211 15.239 8.970 1.00 94.19 168 ARG A CA 1
ATOM 1306 C C . ARG A 1 168 ? 0.997 16.062 9.401 1.00 94.19 168 ARG A C 1
ATOM 1308 O O . ARG A 1 168 ? 0.593 15.956 10.552 1.00 94.19 168 ARG A O 1
ATOM 1315 N N . GLU A 1 169 ? 0.406 16.836 8.494 1.00 94.06 169 GLU A N 1
ATOM 1316 C CA . GLU A 1 169 ? -0.797 17.643 8.750 1.00 94.06 169 GLU A CA 1
ATOM 1317 C C . GLU A 1 169 ? -2.008 16.774 9.092 1.00 94.06 169 GLU A C 1
ATOM 1319 O O . GLU A 1 169 ? -2.811 17.120 9.956 1.00 94.06 169 GLU A O 1
ATOM 1324 N N . ALA A 1 170 ? -2.122 15.607 8.457 1.00 89.69 170 ALA A N 1
ATOM 1325 C CA . ALA A 1 170 ? -3.149 14.631 8.786 1.00 89.69 170 ALA A CA 1
ATOM 1326 C C . ALA A 1 170 ? -2.850 13.849 10.081 1.00 89.69 170 ALA A C 1
ATOM 1328 O O . ALA A 1 170 ? -3.722 13.107 10.542 1.00 89.69 170 ALA A O 1
ATOM 1329 N N . GLU A 1 171 ? -1.660 13.991 10.665 1.00 90.69 171 GLU A N 1
ATOM 1330 C CA . GLU A 1 171 ? -1.145 13.165 11.762 1.00 90.69 171 GLU A CA 1
ATOM 1331 C C . GLU A 1 171 ? -1.187 11.652 11.462 1.00 90.69 171 GLU A C 1
ATOM 1333 O O . GLU A 1 171 ? -1.549 10.825 12.309 1.00 90.69 171 GLU A O 1
ATOM 1338 N N . LEU A 1 172 ? -0.844 11.293 10.225 1.00 90.06 172 LEU A N 1
ATOM 1339 C CA . LEU A 1 172 ? -0.786 9.924 9.722 1.00 90.06 172 LEU A CA 1
ATOM 1340 C C . LEU A 1 172 ? 0.664 9.539 9.386 1.00 90.06 172 LEU A C 1
ATOM 1342 O O . LEU A 1 172 ? 1.467 10.399 9.021 1.00 90.06 172 LEU A O 1
ATOM 1346 N N . PRO A 1 173 ? 1.022 8.246 9.462 1.00 89.00 173 PRO A N 1
ATOM 1347 C CA . PRO A 1 173 ? 2.316 7.782 8.983 1.00 89.00 173 PRO A CA 1
ATOM 1348 C C . PRO A 1 173 ? 2.435 7.981 7.467 1.00 89.00 173 PRO A C 1
ATOM 1350 O O . PRO A 1 173 ? 1.483 7.723 6.723 1.00 89.00 173 PRO A O 1
ATOM 1353 N N . LEU A 1 174 ? 3.621 8.381 6.997 1.00 91.50 174 LEU A N 1
ATOM 1354 C CA . LEU A 1 174 ? 3.910 8.450 5.567 1.00 91.50 174 LEU A CA 1
ATOM 1355 C C . LEU A 1 174 ? 3.923 7.036 4.976 1.00 91.50 174 LEU A C 1
ATOM 1357 O O . LEU A 1 174 ? 4.715 6.181 5.371 1.00 91.50 174 LEU A O 1
ATOM 1361 N N . ARG A 1 175 ? 3.040 6.789 4.009 1.00 90.62 175 ARG A N 1
ATOM 1362 C CA . ARG A 1 175 ? 2.914 5.508 3.304 1.00 90.62 175 ARG A CA 1
ATOM 1363 C C . ARG A 1 175 ? 3.255 5.712 1.839 1.00 90.62 175 ARG A C 1
ATOM 1365 O O . ARG A 1 175 ? 2.369 5.717 0.990 1.00 90.62 175 ARG A O 1
ATOM 1372 N N . LEU A 1 176 ? 4.542 5.907 1.573 1.00 93.31 176 LEU A N 1
ATOM 1373 C CA . LEU A 1 176 ? 5.059 6.221 0.248 1.00 93.31 176 LEU A CA 1
ATOM 1374 C C . LEU A 1 176 ? 6.166 5.241 -0.151 1.00 93.31 176 LEU A C 1
ATOM 1376 O O . LEU A 1 176 ? 7.139 5.065 0.585 1.00 93.31 176 LEU A O 1
ATOM 1380 N N . ILE A 1 177 ? 6.013 4.629 -1.321 1.00 92.06 177 ILE A N 1
ATOM 1381 C CA . ILE A 1 177 ? 7.070 3.929 -2.052 1.00 92.06 177 ILE A CA 1
ATOM 1382 C C . ILE A 1 177 ? 7.495 4.831 -3.205 1.00 92.06 177 ILE A C 1
ATOM 1384 O O . ILE A 1 177 ? 6.642 5.379 -3.896 1.00 92.06 177 ILE A O 1
ATOM 1388 N N . VAL A 1 178 ? 8.797 4.984 -3.409 1.00 92.00 178 VAL A N 1
ATOM 1389 C CA . VAL A 1 178 ? 9.364 5.818 -4.472 1.00 92.00 178 VAL A CA 1
ATOM 1390 C C . VAL A 1 178 ? 10.142 4.911 -5.406 1.00 92.00 178 VAL A C 1
ATOM 1392 O O . VAL A 1 178 ? 11.133 4.324 -4.983 1.00 92.00 178 VAL A O 1
ATOM 1395 N N . VAL A 1 179 ? 9.679 4.766 -6.643 1.00 89.25 179 VAL A N 1
ATOM 1396 C CA . VAL A 1 179 ? 10.348 3.976 -7.679 1.00 89.25 179 VAL A CA 1
ATOM 1397 C C . VAL A 1 179 ? 11.088 4.933 -8.601 1.00 89.25 179 VAL A C 1
ATOM 1399 O O . VAL A 1 179 ? 10.479 5.872 -9.108 1.00 89.25 179 VAL A O 1
ATOM 1402 N N . VAL A 1 180 ? 12.385 4.706 -8.778 1.00 87.56 180 VAL A N 1
ATOM 1403 C CA . VAL A 1 180 ? 13.269 5.552 -9.592 1.00 87.56 180 VAL A CA 1
ATOM 1404 C C . VAL A 1 180 ? 14.120 4.674 -10.500 1.00 87.56 180 VAL A C 1
ATOM 1406 O O . VAL A 1 180 ? 14.543 3.588 -10.082 1.00 87.56 180 VAL A O 1
ATOM 1409 N N . ASP A 1 181 ? 14.374 5.126 -11.721 1.00 85.06 181 ASP A N 1
ATOM 1410 C CA . ASP A 1 181 ? 15.309 4.450 -12.614 1.00 85.06 181 ASP A CA 1
ATOM 1411 C C . ASP A 1 181 ? 16.750 4.610 -12.117 1.00 85.06 181 ASP A C 1
ATOM 1413 O O . ASP A 1 181 ? 17.128 5.596 -11.483 1.00 85.06 181 ASP A O 1
ATOM 1417 N N . SER A 1 182 ? 17.590 3.597 -12.350 1.00 84.75 182 SER A N 1
ATOM 1418 C CA . SER A 1 182 ? 19.010 3.712 -11.983 1.00 84.75 182 SER A CA 1
ATOM 1419 C C . SER A 1 182 ? 19.812 4.576 -12.952 1.00 84.75 182 SER A C 1
ATOM 1421 O O . SER A 1 182 ? 20.948 4.927 -12.625 1.00 84.75 182 SER A O 1
ATOM 1423 N N . ASP A 1 183 ? 19.285 4.827 -14.156 1.00 82.88 183 ASP A N 1
ATOM 1424 C CA . ASP A 1 183 ? 19.973 5.378 -15.334 1.00 82.88 183 ASP A CA 1
ATOM 1425 C C . ASP A 1 183 ? 21.317 4.700 -15.661 1.00 82.88 183 ASP A C 1
ATOM 1427 O O . ASP A 1 183 ? 22.160 5.249 -16.380 1.00 82.88 183 ASP A O 1
ATOM 1431 N N . ARG A 1 184 ? 21.590 3.510 -15.115 1.00 82.31 184 ARG A N 1
ATOM 1432 C CA . ARG A 1 184 ? 22.877 2.848 -15.336 1.00 82.31 184 ARG A CA 1
ATOM 1433 C C . ARG A 1 184 ? 22.911 2.304 -16.759 1.00 82.31 184 ARG A C 1
ATOM 1435 O O . ARG A 1 184 ? 21.918 1.757 -17.220 1.00 82.31 184 ARG A O 1
ATOM 1442 N N . THR A 1 185 ? 24.042 2.417 -17.451 1.00 78.88 185 THR A N 1
ATOM 1443 C CA . THR A 1 185 ? 24.184 1.962 -18.849 1.00 78.88 185 THR A CA 1
ATOM 1444 C C . THR A 1 185 ? 24.916 0.624 -18.960 1.00 78.88 185 THR A C 1
ATOM 1446 O O . THR A 1 185 ? 25.188 0.141 -20.055 1.00 78.88 185 THR A O 1
ATOM 1449 N N . SER A 1 186 ? 25.258 0.001 -17.826 1.00 77.75 186 SER A N 1
ATOM 1450 C CA . SER A 1 186 ? 25.801 -1.357 -17.786 1.00 77.75 186 SER A CA 1
ATOM 1451 C C . SER A 1 186 ? 25.554 -2.043 -16.433 1.00 77.75 186 SER A C 1
ATOM 1453 O O . SER A 1 186 ? 25.446 -1.361 -15.408 1.00 77.75 186 SER A O 1
ATOM 1455 N N . PRO A 1 187 ? 25.566 -3.392 -16.369 1.00 76.75 187 PRO A N 1
ATOM 1456 C CA . PRO A 1 187 ? 25.307 -4.142 -15.134 1.00 76.75 187 PRO A CA 1
ATOM 1457 C C . PRO A 1 187 ? 26.260 -3.833 -13.971 1.00 76.75 187 PRO A C 1
ATOM 1459 O O . PRO A 1 187 ? 25.912 -4.037 -12.808 1.00 76.75 187 PRO A O 1
ATOM 1462 N N . LYS A 1 188 ? 27.491 -3.404 -14.279 1.00 83.31 188 LYS A N 1
ATOM 1463 C CA . LYS A 1 188 ? 28.555 -3.144 -13.293 1.00 83.31 188 LYS A CA 1
ATOM 1464 C C . LYS A 1 188 ? 28.617 -1.684 -12.850 1.00 83.31 188 LYS A C 1
ATOM 1466 O O . LYS A 1 188 ? 29.374 -1.370 -11.934 1.00 83.31 188 LYS A O 1
ATOM 1471 N N . GLN A 1 189 ? 27.868 -0.802 -13.504 1.00 85.06 189 GLN A N 1
ATOM 1472 C CA . GLN A 1 189 ? 27.828 0.606 -13.148 1.00 85.06 189 GLN A CA 1
ATOM 1473 C C . GLN A 1 189 ? 26.901 0.807 -11.937 1.00 85.06 189 GLN A C 1
ATOM 1475 O O . GLN A 1 189 ? 25.833 0.188 -11.873 1.00 85.06 189 GLN A O 1
ATOM 1480 N N . PRO A 1 190 ? 27.289 1.643 -10.960 1.00 86.38 190 PRO A N 1
ATOM 1481 C CA . PRO A 1 190 ? 26.370 2.058 -9.908 1.00 86.38 190 PRO A CA 1
ATOM 1482 C C . PRO A 1 190 ? 25.210 2.894 -10.487 1.00 86.38 190 PRO A C 1
ATOM 1484 O O . PRO A 1 190 ? 25.344 3.428 -11.591 1.00 86.38 190 PRO A O 1
ATOM 1487 N N . PRO A 1 191 ? 24.092 3.039 -9.753 1.00 88.19 191 PRO A N 1
ATOM 1488 C CA . PRO A 1 191 ? 23.050 4.001 -10.104 1.00 88.19 191 PRO A CA 1
ATOM 1489 C C . PRO A 1 191 ? 23.604 5.422 -10.280 1.00 88.19 191 PRO A C 1
ATOM 1491 O O . PRO A 1 191 ? 24.653 5.764 -9.721 1.00 88.19 191 PRO A O 1
ATOM 1494 N N . SER A 1 192 ? 22.895 6.250 -11.045 1.00 89.88 192 SER A N 1
ATOM 1495 C CA . SER A 1 192 ? 23.243 7.656 -11.239 1.00 89.88 192 SER A CA 1
ATOM 1496 C C . SER A 1 192 ? 23.268 8.422 -9.914 1.00 89.88 192 SER A C 1
ATOM 1498 O O . SER A 1 192 ? 22.623 8.046 -8.932 1.00 89.88 192 SER A O 1
ATOM 1500 N N . SER A 1 193 ? 24.005 9.538 -9.880 1.00 90.81 193 SER A N 1
ATOM 1501 C CA . SER A 1 193 ? 24.006 10.425 -8.710 1.00 90.81 193 SER A CA 1
ATOM 1502 C C . SER A 1 193 ? 22.598 10.928 -8.394 1.00 90.81 193 SER A C 1
ATOM 1504 O O . SER A 1 193 ? 22.234 11.024 -7.230 1.00 90.81 193 SER A O 1
ATOM 1506 N N . LYS A 1 194 ? 21.782 11.163 -9.429 1.00 89.00 194 LYS A N 1
ATOM 1507 C CA . LYS A 1 194 ? 20.392 11.595 -9.289 1.00 89.00 194 LYS A CA 1
ATOM 1508 C C . LYS A 1 194 ? 19.519 10.523 -8.634 1.00 89.00 194 LYS A C 1
ATOM 1510 O O . LYS A 1 194 ? 18.789 10.832 -7.695 1.00 89.00 194 LYS A O 1
ATOM 1515 N N . ALA A 1 195 ? 19.632 9.269 -9.074 1.00 89.62 195 ALA A N 1
ATOM 1516 C CA . ALA A 1 195 ? 18.930 8.148 -8.452 1.00 89.62 195 ALA A CA 1
ATOM 1517 C C . ALA A 1 195 ? 19.332 7.983 -6.975 1.00 89.62 195 ALA A C 1
ATOM 1519 O O . ALA A 1 195 ? 18.473 7.808 -6.110 1.00 89.62 195 ALA A O 1
ATOM 1520 N N . ALA A 1 196 ? 20.628 8.119 -6.666 1.00 92.06 196 ALA A N 1
ATOM 1521 C CA . ALA A 1 196 ? 21.134 8.061 -5.294 1.00 92.06 196 ALA A CA 1
ATOM 1522 C C . ALA A 1 196 ? 20.628 9.224 -4.413 1.00 92.06 196 ALA A C 1
ATOM 1524 O O . ALA A 1 196 ? 20.273 9.004 -3.254 1.00 92.06 196 ALA A O 1
ATOM 1525 N N . GLU A 1 197 ? 20.549 10.445 -4.949 1.00 92.88 197 GLU A N 1
ATOM 1526 C CA . GLU A 1 197 ? 19.986 11.615 -4.256 1.00 92.88 197 GLU A CA 1
ATOM 1527 C C . GLU A 1 197 ? 18.493 11.429 -3.942 1.00 92.88 197 GLU A C 1
ATOM 1529 O O . GLU A 1 197 ? 18.056 11.701 -2.820 1.00 92.88 197 GLU A O 1
ATOM 1534 N N . ILE A 1 198 ? 17.712 10.918 -4.901 1.00 92.25 198 ILE A N 1
ATOM 1535 C CA . ILE A 1 198 ? 16.288 10.602 -4.709 1.00 92.25 198 ILE A CA 1
ATOM 1536 C C . ILE A 1 198 ? 16.123 9.514 -3.646 1.00 92.25 198 ILE A C 1
ATOM 1538 O O . ILE A 1 198 ? 15.292 9.654 -2.746 1.00 92.25 198 ILE A O 1
ATOM 1542 N N . GLU A 1 199 ? 16.934 8.456 -3.706 1.00 93.12 199 GLU A N 1
ATOM 1543 C CA . GLU A 1 199 ? 16.924 7.386 -2.710 1.00 93.12 199 GLU A CA 1
ATOM 1544 C C . GLU A 1 199 ? 17.207 7.926 -1.302 1.00 93.12 199 GLU A C 1
ATOM 1546 O O . GLU A 1 199 ? 16.480 7.611 -0.353 1.00 93.12 199 GLU A O 1
ATOM 1551 N N . GLN A 1 200 ? 18.244 8.753 -1.156 1.00 95.00 200 GLN A N 1
ATOM 1552 C CA . GLN A 1 200 ? 18.601 9.352 0.124 1.00 95.00 200 GLN A CA 1
ATOM 1553 C C . GLN A 1 200 ? 17.462 10.229 0.657 1.00 95.00 200 GLN A C 1
ATOM 1555 O O . GLN A 1 200 ? 17.034 10.052 1.800 1.00 95.00 200 GLN A O 1
ATOM 1560 N N . LYS A 1 201 ? 16.915 11.114 -0.181 1.00 95.31 201 LYS A N 1
ATOM 1561 C CA . LYS A 1 201 ? 15.810 12.001 0.197 1.00 95.31 201 LYS A CA 1
ATOM 1562 C C . LYS A 1 201 ? 14.565 11.221 0.625 1.00 95.31 201 LYS A C 1
ATOM 1564 O O . LYS A 1 201 ? 13.931 11.569 1.621 1.00 95.31 201 LYS A O 1
ATOM 1569 N N . ALA A 1 202 ? 14.229 10.145 -0.086 1.00 94.25 202 ALA A N 1
ATOM 1570 C CA . ALA A 1 202 ? 13.115 9.274 0.277 1.00 94.25 202 ALA A CA 1
ATOM 1571 C C . ALA A 1 202 ? 13.311 8.673 1.679 1.00 94.25 202 ALA A C 1
ATOM 1573 O O . ALA A 1 202 ? 12.388 8.706 2.494 1.00 94.25 202 ALA A O 1
ATOM 1574 N N . ARG A 1 203 ? 14.520 8.182 1.992 1.00 93.75 203 ARG A N 1
ATOM 1575 C CA . ARG A 1 203 ? 14.849 7.645 3.325 1.00 93.75 203 ARG A CA 1
ATOM 1576 C C . ARG A 1 203 ? 14.748 8.712 4.413 1.00 93.75 203 ARG A C 1
ATOM 1578 O O . ARG A 1 203 ? 14.185 8.428 5.466 1.00 93.75 203 ARG A O 1
ATOM 1585 N N . GLU A 1 204 ? 15.248 9.921 4.159 1.00 96.00 204 GLU A N 1
ATOM 1586 C CA . GLU A 1 204 ? 15.177 11.054 5.097 1.00 96.00 204 GLU A CA 1
ATOM 1587 C C . GLU A 1 204 ? 13.732 11.431 5.449 1.00 96.00 204 GLU A C 1
ATOM 1589 O O . GLU A 1 204 ? 13.432 11.744 6.600 1.00 96.00 204 GLU A O 1
ATOM 1594 N N . LEU A 1 205 ? 12.820 11.352 4.477 1.00 94.44 205 LEU A N 1
ATOM 1595 C CA . LEU A 1 205 ? 11.394 11.622 4.675 1.00 94.44 205 LEU A CA 1
ATOM 1596 C C . LEU A 1 205 ? 10.622 10.440 5.289 1.00 94.44 205 LEU A C 1
ATOM 1598 O O . LEU A 1 205 ? 9.446 10.587 5.618 1.00 94.44 205 LEU A O 1
ATOM 1602 N N . GLY A 1 206 ? 11.256 9.274 5.455 1.00 90.06 206 GLY A N 1
ATOM 1603 C CA . GLY A 1 206 ? 10.615 8.052 5.950 1.00 90.06 206 GLY A CA 1
ATOM 1604 C C . GLY A 1 206 ? 9.844 7.260 4.887 1.00 90.06 206 GLY A C 1
ATOM 1605 O O . GLY A 1 206 ? 9.098 6.342 5.231 1.00 90.06 206 GLY A O 1
ATOM 1606 N N . ALA A 1 207 ? 10.017 7.583 3.603 1.00 92.69 207 ALA A N 1
ATOM 1607 C CA . ALA A 1 207 ? 9.497 6.802 2.485 1.00 92.69 207 ALA A CA 1
ATOM 1608 C C . ALA A 1 207 ? 10.373 5.564 2.203 1.00 92.69 207 ALA A C 1
ATOM 1610 O O . ALA A 1 207 ? 11.496 5.422 2.697 1.00 92.69 207 ALA A O 1
ATOM 1611 N N . ARG A 1 208 ? 9.852 4.636 1.396 1.00 91.75 208 ARG A N 1
ATOM 1612 C CA . ARG A 1 208 ? 10.564 3.429 0.954 1.00 91.75 208 ARG A CA 1
ATOM 1613 C C . ARG A 1 208 ? 11.056 3.608 -0.488 1.00 91.75 208 ARG A C 1
ATOM 1615 O O . ARG A 1 208 ? 10.239 3.491 -1.399 1.00 91.75 208 ARG A O 1
ATOM 1622 N N . PRO A 1 209 ? 12.347 3.884 -0.727 1.00 91.62 209 PRO A N 1
ATOM 1623 C CA . PRO A 1 209 ? 12.861 3.938 -2.089 1.00 91.62 209 PRO A CA 1
ATOM 1624 C C . PRO A 1 209 ? 13.029 2.538 -2.686 1.00 91.62 209 PRO A C 1
ATOM 1626 O O . PRO A 1 209 ? 13.334 1.574 -1.978 1.00 91.62 209 PRO A O 1
ATOM 1629 N N . PHE A 1 210 ? 12.874 2.452 -4.000 1.00 90.00 210 PHE A N 1
ATOM 1630 C CA . PHE A 1 210 ? 13.137 1.275 -4.807 1.00 90.00 210 PHE A CA 1
ATOM 1631 C C . PHE A 1 210 ? 13.763 1.701 -6.137 1.00 90.00 210 PHE A C 1
ATOM 1633 O O . PHE A 1 210 ? 13.080 2.186 -7.035 1.00 90.00 210 PHE A O 1
ATOM 1640 N N . THR A 1 211 ? 15.073 1.514 -6.255 1.00 87.19 211 THR A N 1
ATOM 1641 C CA . THR A 1 211 ? 15.811 1.842 -7.476 1.00 87.19 211 THR A CA 1
ATOM 1642 C C . THR A 1 211 ? 15.768 0.657 -8.434 1.00 87.19 211 THR A C 1
ATOM 1644 O O . THR A 1 211 ? 16.194 -0.450 -8.081 1.00 87.19 211 THR A O 1
ATOM 1647 N N . LEU A 1 212 ? 15.255 0.876 -9.643 1.00 82.62 212 LEU A N 1
ATOM 1648 C CA . LEU A 1 212 ? 15.203 -0.142 -10.683 1.00 82.62 212 LEU A CA 1
ATOM 1649 C C . LEU A 1 212 ? 16.616 -0.514 -11.116 1.00 82.62 212 LEU A C 1
ATOM 1651 O O . LEU A 1 212 ? 17.478 0.323 -11.347 1.00 82.62 212 LEU A O 1
ATOM 1655 N N . THR A 1 213 ? 16.866 -1.814 -11.195 1.00 78.50 213 THR A N 1
ATOM 1656 C CA . THR A 1 213 ? 18.170 -2.349 -11.562 1.00 78.50 213 THR A CA 1
ATOM 1657 C C . THR A 1 213 ? 18.416 -2.315 -13.064 1.00 78.50 213 THR A C 1
ATOM 1659 O O . THR A 1 213 ? 19.560 -2.348 -13.463 1.00 78.50 213 THR A O 1
ATOM 1662 N N . LYS A 1 214 ? 17.440 -2.280 -13.957 1.00 76.69 214 LYS A N 1
ATOM 1663 C CA . LYS A 1 214 ? 17.752 -2.121 -15.389 1.00 76.69 214 LYS A CA 1
ATOM 1664 C C . LYS A 1 214 ? 17.841 -0.637 -15.737 1.00 76.69 214 LYS A C 1
ATOM 1666 O O . LYS A 1 214 ? 17.590 0.201 -14.872 1.00 76.69 214 LYS A O 1
ATOM 1671 N N . HIS A 1 215 ? 18.296 -0.331 -16.953 1.00 66.81 215 HIS A N 1
ATOM 1672 C CA . HIS A 1 215 ? 18.458 1.061 -17.382 1.00 66.81 215 HIS A CA 1
ATOM 1673 C C . HIS A 1 215 ? 17.132 1.832 -17.288 1.00 66.81 215 HIS A C 1
ATOM 1675 O O . HIS A 1 215 ? 17.128 2.925 -16.741 1.00 66.81 215 HIS A O 1
ATOM 1681 N N . GLU A 1 216 ? 16.034 1.196 -17.714 1.00 68.19 216 GLU A N 1
ATOM 1682 C CA . GLU A 1 216 ? 14.668 1.725 -17.660 1.00 68.19 216 GLU A CA 1
ATOM 1683 C C . GLU A 1 216 ? 13.668 0.589 -17.403 1.00 68.19 216 GLU A C 1
ATOM 1685 O O . GLU A 1 216 ? 13.969 -0.597 -17.625 1.00 68.19 216 GLU A O 1
ATOM 1690 N N . ALA A 1 217 ? 12.445 0.943 -17.006 1.00 61.34 217 ALA A N 1
ATOM 1691 C CA . ALA A 1 217 ? 11.317 0.019 -16.892 1.00 61.34 217 ALA A CA 1
ATOM 1692 C C . ALA A 1 217 ? 11.093 -0.836 -18.163 1.00 61.34 217 ALA A C 1
ATOM 1694 O O . ALA A 1 217 ? 10.779 -2.029 -18.080 1.00 61.34 217 ALA A O 1
ATOM 1695 N N . GLU A 1 218 ? 11.308 -0.258 -19.344 1.00 62.34 218 GLU A N 1
ATOM 1696 C CA . GLU A 1 218 ? 11.123 -0.924 -20.641 1.00 62.34 218 GLU A CA 1
ATOM 1697 C C . GLU A 1 218 ? 12.129 -2.062 -20.872 1.00 62.34 218 GLU A C 1
ATOM 1699 O O . GLU A 1 218 ? 11.857 -3.011 -21.601 1.00 62.34 218 GLU A O 1
ATOM 1704 N N . ASN A 1 219 ? 13.246 -2.077 -20.148 1.00 69.00 219 ASN A N 1
ATOM 1705 C CA . ASN A 1 219 ? 14.245 -3.135 -20.271 1.00 69.00 219 ASN A CA 1
ATOM 1706 C C . ASN A 1 219 ? 13.901 -4.399 -19.469 1.00 69.00 219 ASN A C 1
ATOM 1708 O O . ASN A 1 219 ? 14.621 -5.399 -19.503 1.00 69.00 219 ASN A O 1
ATOM 1712 N N . TYR A 1 220 ? 12.766 -4.420 -18.767 1.00 68.94 220 TYR A N 1
ATOM 1713 C CA . TYR A 1 220 ? 12.246 -5.617 -18.097 1.00 68.94 220 TYR A CA 1
ATOM 1714 C C . TYR A 1 220 ? 11.406 -6.528 -19.015 1.00 68.94 220 TYR A C 1
ATOM 1716 O O . TYR A 1 220 ? 10.796 -7.484 -18.529 1.00 68.94 220 TYR A O 1
ATOM 1724 N N . ILE A 1 221 ? 11.398 -6.282 -20.331 1.00 66.12 221 ILE A N 1
ATOM 1725 C CA . ILE A 1 221 ? 10.660 -7.076 -21.325 1.00 66.12 221 ILE A CA 1
ATOM 1726 C C . ILE A 1 221 ? 11.238 -8.507 -21.452 1.00 66.12 221 ILE A C 1
ATOM 1728 O O . ILE A 1 221 ? 12.421 -8.669 -21.760 1.00 66.12 221 ILE A O 1
ATOM 1732 N N . PRO A 1 222 ? 10.419 -9.566 -21.272 1.00 70.81 222 PRO A N 1
ATOM 1733 C CA . PRO A 1 222 ? 10.840 -10.955 -21.475 1.00 70.81 222 PRO A CA 1
ATOM 1734 C C . PRO A 1 222 ? 11.307 -11.287 -22.904 1.00 70.81 222 PRO A C 1
ATOM 1736 O O . PRO A 1 222 ? 10.728 -10.818 -23.880 1.00 70.81 222 PRO A O 1
ATOM 1739 N N . ASP A 1 223 ? 12.248 -12.229 -23.038 1.00 71.56 223 ASP A N 1
ATOM 1740 C CA . ASP A 1 223 ? 12.800 -12.720 -24.319 1.00 71.56 223 ASP A CA 1
ATOM 1741 C C . ASP A 1 223 ? 11.755 -13.057 -25.387 1.00 71.56 223 ASP A C 1
ATOM 1743 O O . ASP A 1 223 ? 11.952 -12.757 -26.564 1.00 71.56 223 ASP A O 1
ATOM 1747 N N . PHE A 1 224 ? 10.624 -13.653 -25.009 1.00 74.88 224 PHE A N 1
ATOM 1748 C CA . PHE A 1 224 ? 9.593 -14.022 -25.981 1.00 74.88 224 PHE A CA 1
ATOM 1749 C C . PHE A 1 224 ? 8.956 -12.801 -26.670 1.00 74.88 224 PHE A C 1
ATOM 1751 O O . PHE A 1 224 ? 8.549 -12.910 -27.826 1.00 74.88 224 PHE A O 1
ATOM 1758 N N . HIS A 1 225 ? 8.893 -11.642 -26.004 1.00 74.00 225 HIS A N 1
ATOM 1759 C CA . HIS A 1 225 ? 8.394 -10.406 -26.608 1.00 74.00 225 HIS A CA 1
ATOM 1760 C C . HIS A 1 225 ? 9.362 -9.879 -27.670 1.00 74.00 225 HIS A C 1
ATOM 1762 O O . HIS A 1 225 ? 8.918 -9.500 -28.750 1.00 74.00 225 HIS A O 1
ATOM 1768 N N . TRP A 1 226 ? 10.673 -9.950 -27.424 1.00 75.31 226 TRP A N 1
ATOM 1769 C CA . TRP A 1 226 ? 11.696 -9.582 -28.409 1.00 75.31 226 TRP A CA 1
ATOM 1770 C C . TRP A 1 226 ? 11.605 -10.436 -29.683 1.00 75.31 226 TRP A C 1
ATOM 1772 O O . TRP A 1 226 ? 11.686 -9.919 -30.797 1.00 75.31 226 TRP A O 1
ATOM 1782 N N . HIS A 1 227 ? 11.346 -11.738 -29.533 1.00 80.19 227 HIS A N 1
ATOM 1783 C CA . HIS A 1 227 ? 11.125 -12.639 -30.669 1.00 80.19 227 HIS A CA 1
ATOM 1784 C C . HIS A 1 227 ? 9.828 -12.318 -31.431 1.00 80.19 227 HIS A C 1
ATOM 1786 O O . HIS A 1 227 ? 9.798 -12.406 -32.659 1.00 80.19 227 HIS A O 1
ATOM 1792 N N . ALA A 1 228 ? 8.762 -11.933 -30.724 1.00 81.38 228 ALA A N 1
ATOM 1793 C CA . ALA A 1 228 ? 7.506 -11.519 -31.347 1.00 81.38 228 ALA A CA 1
ATOM 1794 C C . ALA A 1 228 ? 7.655 -10.198 -32.126 1.00 81.38 228 ALA A C 1
ATOM 1796 O O . ALA A 1 228 ? 7.145 -10.086 -33.240 1.00 81.38 228 ALA A O 1
ATOM 1797 N N . GLU A 1 229 ? 8.397 -9.230 -31.587 1.00 77.44 229 GLU A N 1
ATOM 1798 C CA . GLU A 1 229 ? 8.679 -7.947 -32.243 1.00 77.44 229 GLU A CA 1
ATOM 1799 C C . GLU A 1 229 ? 9.585 -8.097 -33.477 1.00 77.44 229 GLU A C 1
ATOM 1801 O O . GLU A 1 229 ? 9.331 -7.471 -34.510 1.00 77.44 229 GLU A O 1
ATOM 1806 N N . LEU A 1 230 ? 10.569 -9.005 -33.446 1.00 81.31 230 LEU A N 1
ATOM 1807 C CA . LEU A 1 230 ? 11.342 -9.377 -34.640 1.00 81.31 230 LEU A CA 1
ATOM 1808 C C . LEU A 1 230 ? 10.427 -9.911 -35.760 1.00 81.31 230 LEU A C 1
ATOM 1810 O O . LEU A 1 230 ? 10.625 -9.601 -36.935 1.00 81.31 230 LEU A O 1
ATOM 1814 N N . ALA A 1 231 ? 9.398 -10.685 -35.405 1.00 83.62 231 ALA A N 1
ATOM 1815 C CA . ALA A 1 231 ? 8.433 -11.235 -36.355 1.00 83.62 231 ALA A CA 1
ATOM 1816 C C . ALA A 1 231 ? 7.374 -10.218 -36.835 1.00 83.62 231 ALA A C 1
ATOM 1818 O O . ALA A 1 231 ? 6.650 -10.511 -37.791 1.00 83.62 231 ALA A O 1
ATOM 1819 N N . ARG A 1 232 ? 7.271 -9.039 -36.201 1.00 82.69 232 ARG A N 1
ATOM 1820 C CA . ARG A 1 232 ? 6.236 -8.027 -36.480 1.00 82.69 232 ARG A CA 1
ATOM 1821 C C . ARG A 1 232 ? 6.426 -7.328 -37.825 1.00 82.69 232 ARG A C 1
ATOM 1823 O O . ARG A 1 232 ? 5.445 -7.089 -38.526 1.00 82.69 232 ARG A O 1
ATOM 1830 N N . ASP A 1 233 ? 7.669 -7.018 -38.194 1.00 79.38 233 ASP A N 1
ATOM 1831 C CA . ASP A 1 233 ? 8.006 -6.389 -39.478 1.00 79.38 233 ASP A CA 1
ATOM 1832 C C . ASP A 1 233 ? 9.213 -7.072 -40.151 1.00 79.38 233 ASP A C 1
ATOM 1834 O O . ASP A 1 233 ? 10.322 -6.532 -40.185 1.00 79.38 233 ASP A O 1
ATOM 1838 N N . PRO A 1 234 ? 9.019 -8.274 -40.725 1.00 73.81 234 PRO A N 1
ATOM 1839 C CA . PRO A 1 234 ? 10.102 -9.048 -41.329 1.00 73.81 234 PRO A CA 1
ATOM 1840 C C . PRO A 1 234 ? 10.610 -8.449 -42.650 1.00 73.81 234 PRO A C 1
ATOM 1842 O O . PRO A 1 234 ? 11.575 -8.951 -43.224 1.00 73.81 234 PRO A O 1
ATOM 1845 N N . ARG A 1 235 ? 9.944 -7.413 -43.182 1.00 78.81 235 ARG A N 1
ATOM 1846 C CA . ARG A 1 235 ? 10.286 -6.793 -44.472 1.00 78.81 235 ARG A CA 1
ATOM 1847 C C . ARG A 1 235 ? 11.137 -5.542 -44.313 1.00 78.81 235 ARG A C 1
ATOM 1849 O O . ARG A 1 235 ? 11.667 -5.064 -45.313 1.00 78.81 235 ARG A O 1
ATOM 1856 N N . ASN A 1 236 ? 11.277 -5.024 -43.096 1.00 83.62 236 ASN A N 1
ATOM 1857 C CA . ASN A 1 236 ? 12.163 -3.916 -42.789 1.00 83.62 236 ASN A CA 1
ATOM 1858 C C . ASN A 1 236 ? 13.556 -4.454 -42.405 1.00 83.62 236 ASN A C 1
ATOM 1860 O O . ASN A 1 236 ? 13.754 -4.921 -41.283 1.00 83.62 236 ASN A O 1
ATOM 1864 N N . PRO A 1 237 ? 14.552 -4.393 -43.310 1.00 82.19 237 PRO A N 1
ATOM 1865 C CA . PRO A 1 237 ? 15.871 -4.972 -43.064 1.00 82.19 237 PRO A CA 1
ATOM 1866 C C . PRO A 1 237 ? 16.645 -4.257 -41.951 1.00 82.19 237 PRO A C 1
ATOM 1868 O O . PRO A 1 237 ? 17.523 -4.869 -41.348 1.00 82.19 237 PRO A O 1
ATOM 1871 N N . ARG A 1 238 ? 16.331 -2.984 -41.661 1.00 82.44 238 ARG A N 1
ATOM 1872 C CA . ARG A 1 238 ? 16.930 -2.251 -40.537 1.00 82.44 238 ARG A CA 1
ATOM 1873 C C . ARG A 1 238 ? 16.390 -2.786 -39.211 1.00 82.44 238 ARG A C 1
ATOM 1875 O O . ARG A 1 238 ? 17.189 -3.165 -38.367 1.00 82.44 238 ARG A O 1
ATOM 1882 N N . TRP A 1 239 ? 15.068 -2.918 -39.098 1.00 79.38 239 TRP A N 1
ATOM 1883 C CA . TRP A 1 239 ? 14.392 -3.486 -37.925 1.00 79.38 239 TRP A CA 1
ATOM 1884 C C . TRP A 1 239 ? 14.817 -4.932 -37.651 1.00 79.38 239 TRP A C 1
ATOM 1886 O O . TRP A 1 239 ? 15.203 -5.276 -36.539 1.00 79.38 239 TRP A O 1
ATOM 1896 N N . ALA A 1 240 ? 14.816 -5.778 -38.686 1.00 81.69 240 ALA A N 1
ATOM 1897 C CA . ALA A 1 240 ? 15.208 -7.177 -38.551 1.00 81.69 240 ALA A CA 1
ATOM 1898 C C . ALA A 1 240 ? 16.661 -7.326 -38.079 1.00 81.69 240 ALA A C 1
ATOM 1900 O O . ALA A 1 240 ? 16.955 -8.187 -37.249 1.00 81.69 240 ALA A O 1
ATOM 1901 N N . LYS A 1 241 ? 17.567 -6.478 -38.583 1.00 82.56 241 LYS A N 1
ATOM 1902 C CA . LYS A 1 241 ? 18.966 -6.461 -38.151 1.00 82.56 241 LYS A CA 1
ATOM 1903 C C . LYS A 1 241 ? 19.096 -6.001 -36.698 1.00 82.56 241 LYS A C 1
ATOM 1905 O O . LYS A 1 241 ? 19.716 -6.701 -35.913 1.00 82.56 241 LYS A O 1
ATOM 1910 N N . GLU A 1 242 ? 18.476 -4.884 -36.344 1.00 82.25 242 GLU A N 1
ATOM 1911 C CA . GLU A 1 242 ? 18.526 -4.295 -35.001 1.00 82.25 242 GLU A CA 1
ATOM 1912 C C . GLU A 1 242 ? 18.010 -5.258 -33.922 1.00 82.25 242 GLU A C 1
ATOM 1914 O O . GLU A 1 242 ? 18.702 -5.538 -32.946 1.00 82.25 242 GLU A O 1
ATOM 1919 N N . MET A 1 243 ? 16.856 -5.882 -34.157 1.00 81.38 243 MET A N 1
ATOM 1920 C CA . MET A 1 243 ? 16.280 -6.869 -33.240 1.00 81.38 243 MET A CA 1
ATOM 1921 C C . MET A 1 243 ? 17.117 -8.155 -33.154 1.00 81.38 243 MET A C 1
ATOM 1923 O O . MET A 1 243 ? 17.206 -8.763 -32.087 1.00 81.38 243 MET A O 1
ATOM 1927 N N . THR A 1 244 ? 17.757 -8.574 -34.253 1.00 83.12 244 THR A N 1
ATOM 1928 C CA . THR A 1 244 ? 18.691 -9.717 -34.248 1.00 83.12 244 THR A CA 1
ATOM 1929 C C . THR A 1 244 ? 19.957 -9.393 -33.457 1.00 83.12 244 THR A C 1
ATOM 1931 O O . THR A 1 244 ? 20.415 -10.228 -32.676 1.00 83.12 244 THR A O 1
ATOM 1934 N N . ASP A 1 245 ? 20.497 -8.185 -33.623 1.00 83.00 245 ASP A N 1
ATOM 1935 C CA . ASP A 1 245 ? 21.675 -7.711 -32.900 1.00 83.00 245 ASP A CA 1
ATOM 1936 C C . ASP A 1 245 ? 21.375 -7.671 -31.388 1.00 83.00 245 ASP A C 1
ATOM 1938 O O . ASP A 1 245 ? 22.132 -8.258 -30.613 1.00 83.00 245 ASP A O 1
ATOM 1942 N N . ILE A 1 246 ? 20.220 -7.131 -30.973 1.00 78.94 246 ILE A N 1
ATOM 1943 C CA . ILE A 1 246 ? 19.753 -7.152 -29.573 1.00 78.94 246 ILE A CA 1
ATOM 1944 C C . ILE A 1 246 ? 19.630 -8.594 -29.061 1.00 78.94 246 ILE A C 1
ATOM 1946 O O . ILE A 1 246 ? 20.224 -8.938 -28.042 1.00 78.94 246 ILE A O 1
ATOM 1950 N N . LEU A 1 247 ? 18.922 -9.481 -29.772 1.00 82.31 247 LEU A N 1
ATOM 1951 C CA . LEU A 1 247 ? 18.739 -10.883 -29.357 1.00 82.31 247 LEU A CA 1
ATOM 1952 C C . LEU A 1 247 ? 20.052 -11.677 -29.263 1.00 82.31 247 LEU A C 1
ATOM 1954 O O . LEU A 1 247 ? 20.123 -12.651 -28.511 1.00 82.31 247 LEU A O 1
ATOM 1958 N N . SER A 1 248 ? 21.088 -11.270 -30.001 1.00 82.62 248 SER A N 1
ATOM 1959 C CA . SER A 1 248 ? 22.415 -11.889 -29.952 1.00 82.62 248 SER A CA 1
ATOM 1960 C C . SER A 1 248 ? 23.243 -11.482 -28.727 1.00 82.62 248 SER A C 1
ATOM 1962 O O . SER A 1 248 ? 24.209 -12.171 -28.384 1.00 82.62 248 SER A O 1
ATOM 1964 N N . MET A 1 249 ? 22.869 -10.396 -28.042 1.00 80.19 249 MET A N 1
ATOM 1965 C CA . MET A 1 249 ? 23.564 -9.940 -26.842 1.00 80.19 249 MET A CA 1
ATOM 1966 C C . MET A 1 249 ? 23.309 -10.883 -25.654 1.00 80.19 249 MET A C 1
ATOM 1968 O O . MET A 1 249 ? 22.237 -11.498 -25.540 1.00 80.19 249 MET A O 1
ATOM 1972 N N . PRO A 1 250 ? 24.264 -10.987 -24.710 1.00 79.88 250 PRO A N 1
ATOM 1973 C CA . PRO A 1 250 ? 24.024 -11.652 -23.436 1.00 79.88 250 PRO A CA 1
ATOM 1974 C C . PRO A 1 250 ? 22.777 -11.083 -22.753 1.00 79.88 250 PRO A C 1
ATOM 1976 O O . PRO A 1 250 ? 22.561 -9.875 -22.769 1.00 79.88 250 PRO A O 1
ATOM 1979 N N . SER A 1 251 ? 21.971 -11.944 -22.121 1.00 73.44 251 SER A N 1
ATOM 1980 C CA . SER A 1 251 ? 20.695 -11.540 -21.502 1.00 73.44 251 SER A CA 1
ATOM 1981 C C . SER A 1 251 ? 20.836 -10.346 -20.555 1.00 73.44 251 SER A C 1
ATOM 1983 O O . SER A 1 251 ? 19.963 -9.494 -20.534 1.00 73.44 251 SER A O 1
ATOM 1985 N N . ASN A 1 252 ? 21.941 -10.266 -19.811 1.00 74.00 252 ASN A N 1
ATOM 1986 C CA . ASN A 1 252 ? 22.184 -9.162 -18.887 1.00 74.00 252 ASN A CA 1
ATOM 1987 C C . ASN A 1 252 ? 22.574 -7.860 -19.589 1.00 74.00 252 ASN A C 1
ATOM 1989 O O . ASN A 1 252 ? 22.392 -6.813 -18.997 1.00 74.00 252 ASN A O 1
ATOM 1993 N N . ASP A 1 253 ? 23.134 -7.899 -20.797 1.00 75.31 253 ASP A N 1
ATOM 1994 C CA . ASP A 1 253 ? 23.567 -6.692 -21.510 1.00 75.31 253 ASP A CA 1
ATOM 1995 C C . ASP A 1 253 ? 22.427 -6.098 -22.350 1.00 75.31 253 ASP A C 1
ATOM 1997 O O . ASP A 1 253 ? 22.377 -4.885 -22.537 1.00 75.31 253 ASP A O 1
ATOM 2001 N N . ARG A 1 254 ? 21.474 -6.935 -22.790 1.00 74.12 254 ARG A N 1
ATOM 2002 C CA . ARG A 1 254 ? 20.234 -6.500 -23.466 1.00 74.12 254 ARG A CA 1
ATOM 2003 C C . ARG A 1 254 ? 19.413 -5.523 -22.633 1.00 74.12 254 ARG A C 1
ATOM 2005 O O . ARG A 1 254 ? 18.804 -4.607 -23.164 1.00 74.12 254 ARG A O 1
ATOM 2012 N N . ASP A 1 255 ? 19.457 -5.703 -21.320 1.00 72.25 255 ASP A N 1
ATOM 2013 C CA . ASP A 1 255 ? 18.752 -4.896 -20.325 1.00 72.25 255 ASP A CA 1
ATOM 2014 C C . ASP A 1 255 ? 19.244 -3.433 -20.225 1.00 72.25 255 ASP A C 1
ATOM 2016 O O . ASP A 1 255 ? 18.727 -2.649 -19.422 1.00 72.25 255 ASP A O 1
ATOM 2020 N N . TYR A 1 256 ? 20.279 -3.084 -20.994 1.00 72.31 256 TYR A N 1
ATOM 2021 C CA . TYR A 1 256 ? 20.915 -1.764 -21.034 1.00 72.31 256 TYR A CA 1
ATOM 2022 C C . TYR A 1 256 ? 21.007 -1.206 -22.458 1.00 72.31 256 TYR A C 1
ATOM 2024 O O . TYR A 1 256 ? 21.733 -0.240 -22.696 1.00 72.31 256 TYR A O 1
ATOM 2032 N N . CYS A 1 257 ? 20.305 -1.819 -23.415 1.00 68.50 257 CYS A N 1
ATOM 2033 C CA . CYS A 1 257 ? 20.177 -1.275 -24.757 1.00 68.50 257 CYS A CA 1
ATOM 2034 C C . CYS A 1 257 ? 19.316 -0.008 -24.726 1.00 68.50 257 CYS A C 1
ATOM 2036 O O . CYS A 1 257 ? 18.248 0.017 -24.123 1.00 68.50 257 CYS A O 1
ATOM 2038 N N . ASP A 1 258 ? 19.801 1.038 -25.389 1.00 64.19 258 ASP A N 1
ATOM 2039 C CA . ASP A 1 258 ? 19.043 2.263 -25.625 1.00 64.19 258 ASP A CA 1
ATOM 2040 C C . ASP A 1 258 ? 18.076 2.005 -26.785 1.00 64.19 258 ASP A C 1
ATOM 2042 O O . ASP A 1 258 ? 18.513 1.781 -27.917 1.00 64.19 258 ASP A O 1
ATOM 2046 N N . MET A 1 259 ? 16.781 1.976 -26.477 1.00 60.31 259 MET A N 1
ATOM 2047 C CA . MET A 1 259 ? 15.709 1.694 -27.434 1.00 60.31 259 MET A CA 1
ATOM 2048 C C . MET A 1 259 ? 15.242 2.951 -28.194 1.00 60.31 259 MET A C 1
ATOM 2050 O O . MET A 1 259 ? 14.384 2.840 -29.070 1.00 60.31 259 MET A O 1
ATOM 2054 N N . GLU A 1 260 ? 15.785 4.139 -27.890 1.00 54.19 260 GLU A N 1
ATOM 2055 C CA . GLU A 1 260 ? 15.362 5.422 -28.480 1.00 54.19 260 GLU A CA 1
ATOM 2056 C C . GLU A 1 260 ? 16.303 5.951 -29.593 1.00 54.19 260 GLU A C 1
ATOM 2058 O O . GLU A 1 260 ? 16.130 7.085 -30.053 1.00 54.19 260 GLU A O 1
ATOM 2063 N N . LYS A 1 261 ? 17.280 5.160 -30.072 1.00 42.72 261 LYS A N 1
ATOM 2064 C CA . LYS A 1 261 ? 18.259 5.573 -31.109 1.00 42.72 261 LYS A CA 1
ATOM 2065 C C . LYS A 1 261 ? 17.978 5.106 -32.540 1.00 42.72 261 LYS A C 1
ATOM 2067 O O . LYS A 1 261 ? 17.698 3.915 -32.757 1.00 42.72 261 LYS A O 1
#

Radius of gyration: 24.07 Å; Cα contacts (8 Å, |Δi|>4): 372; chains: 1; bounding box: 54×39×80 Å

Sequence (261 aa):
MRFAIERPLEEDTVPVWNDTTALQTLDRLIVRADEAAHDVLLLDADLLDDSEWFQGARQTAHDRLLELCELARASAWDSGRAETTTWQVTTSAEAGRALRIANSPLKVLVESRLRDGALLDVAVRLLAREPVRRLWITPPIPLAMEVLHAGGTGDMPGFMEQEANNAREAELPLRLIVVVDSDRTSPKQPPSSKAAEIEQKARELGARPFTLTKHEAENYIPDFHWHAELARDPRNPRWAKEMTDILSMPSNDRDYCDMEK

Nearest PDB structures (foldseek):
  2zuc-assembly1_B  TM=2.547E-01  e=6.233E-01  Saccharolobus solfataricus
  2zud-assembly1_A  TM=2.243E-01  e=9.513E-01  Saccharolobus solfataricus
  1w88-assembly1_C  TM=3.040E-01  e=2.738E+00  Geobacillus stearothermophilus
  3dva-assembly2_G  TM=2.748E-01  e=2.463E+00  Geobacillus stearothermophilus

Organism: NCBI:txid69360

Secondary structure (DSSP, 8-state):
-EEEE---SSTTSPPGGG-HHHHHHHHHHHHHIIIII-EEEETTHHHHTTSHHHHH--HHHHHHHHHHHHHHHHGGG----S---EEEE-SHHHHHHHHHHHHSPEEEEES-TTTHHHHHHHHHHHHS-HHHHHHHHS--SS-SEEEEE-SSTTTHHHHHHHHHHHHHHTT----EEEEE----SSTTSPPPHHHHHHHHHHHHTT-EEEE-SSSSGGGG--HHHHHHHHHH-TT-HHHHHHHHHHHHS-HHHHTT--TT-

Mean predicted aligned error: 9.99 Å

Solvent-accessible surface area (backbone atoms only — not comparable to full-atom values): 14430 Å² total; per-residue (Å²): 83,32,39,36,40,37,70,48,92,51,91,90,54,75,34,26,53,63,33,81,85,19,38,69,41,48,54,52,38,51,57,51,21,71,71,58,63,33,45,76,42,47,76,50,39,86,60,39,77,81,24,56,42,50,72,69,40,54,70,74,54,33,58,49,50,51,52,46,33,50,49,36,65,70,46,77,81,70,76,91,82,75,98,62,61,70,43,75,29,32,40,48,69,38,31,53,49,50,37,53,54,68,52,44,44,41,33,36,37,28,41,38,57,79,56,46,43,46,47,48,52,52,46,34,72,75,69,44,57,68,61,64,26,43,44,67,78,60,55,54,89,63,41,50,58,43,81,44,60,42,83,32,82,86,39,39,65,60,53,53,52,51,50,43,48,52,20,55,77,68,72,42,81,60,49,38,36,38,45,42,53,14,68,24,73,43,89,87,51,68,60,35,72,66,38,50,51,52,40,51,53,30,49,76,68,60,32,46,56,45,69,40,87,40,29,42,67,78,42,72,66,57,71,70,56,58,57,51,57,36,65,71,46,76,82,41,69,66,56,38,48,52,45,49,55,48,68,70,41,58,78,73,58,46,26,36,61,78,87,89,119

Foldseek 3Di:
DEEEQEADPDPPDDFLLQPPLQLVLVLLLLVLVVLVLYHYAYQPLVCNCVGPSLVVDDPVSNVVSVVRSVCNVVCPPDDDDDDDDYQYDGHSVSSVQSSVQSLDAQEEEDADCVQVVVLVLVCLCPPNDPSSNCCSVPNDVVRNYYYHHQPHLVRLLVVLVVQLVVCVVSVHDRRYEYEEEQLDLAQPDGRDPSLVVSCVSCVVSVHHYDYDRFNGSVLVDDPVVLVVQLVPCVPPPVSVVVSVVLNPDDSRNSSNDDPPD

pLDDT: mean 81.28, std 11.25, range [34.19, 96.0]